Protein AF-A0A4R4N2Y5-F1 (afdb_monomer_lite)

Sequence (197 aa):
MAPTSLNAYLRTPEEYDPMDRSAPVRLHVLDTARQIERALVDTADHIAAEIQIPARSHVPPAARRPGTWTADYRARLDRAADQDAAAPRRWRYTGQRTAPTAAAWLLDRLVSLPGGIFHPLTLGHRAAIEQVAQTAADHVEHALGLARRAVEIPGRPCACGGTLMLHGGRVVAHGRIPRMRARPAPFGPSGRRLPPP

pLDDT: mean 76.35, std 19.14, range [33.56, 98.12]

Foldseek 3Di:
DDPDDPVVPDDDPVPDDPPPPPDPDPVLLVVLQVVLLCLLLVLLVVQLVVWFADQQDQDDPVCVDPPNDDPVVNVVSNVSNVCSVPDPLHDDPDDDSTNVSSLVSLVCLVPPDDDDRTDHDDPVSVVSNVVSVVVSVVSNCVSVQQPWDWDFDPPDQDPQRFTWTFTTHDDDPDDDDTDIDGDDDDQDPVNDDDDDD

Radius of gyration: 28.79 Å; chains: 1; bounding box: 70×63×76 Å

Structure (mmCIF, N/CA/C/O backbone):
data_AF-A0A4R4N2Y5-F1
#
_entry.id   AF-A0A4R4N2Y5-F1
#
loop_
_atom_site.group_PDB
_atom_site.id
_atom_site.type_symbol
_atom_site.label_atom_id
_atom_site.label_alt_id
_atom_site.label_comp_id
_atom_site.label_asym_id
_atom_site.label_entity_id
_atom_site.label_seq_id
_atom_site.pdbx_PDB_ins_code
_atom_site.Cartn_x
_atom_site.Cartn_y
_atom_site.Cartn_z
_atom_site.occupancy
_atom_site.B_iso_or_equiv
_atom_site.auth_seq_id
_atom_site.auth_comp_id
_atom_site.auth_asym_id
_atom_site.auth_atom_id
_atom_site.pdbx_PDB_model_num
ATOM 1 N N . MET A 1 1 ? -30.566 -19.855 -2.822 1.00 39.72 1 MET A N 1
ATOM 2 C CA . MET A 1 1 ? -29.661 -20.313 -1.745 1.00 39.72 1 MET A CA 1
ATOM 3 C C . MET A 1 1 ? -29.693 -19.270 -0.644 1.00 39.72 1 MET A C 1
ATOM 5 O O . MET A 1 1 ? -29.209 -18.170 -0.866 1.00 39.72 1 MET A O 1
ATOM 9 N N . ALA A 1 2 ? -30.358 -19.561 0.475 1.00 33.56 2 ALA A N 1
ATOM 10 C CA . ALA A 1 2 ? -30.339 -18.684 1.645 1.00 33.56 2 ALA A CA 1
ATOM 11 C C . ALA A 1 2 ? -28.953 -18.758 2.317 1.00 33.56 2 ALA A C 1
ATOM 13 O O . ALA A 1 2 ? -28.345 -19.831 2.281 1.00 33.56 2 ALA A O 1
ATOM 14 N N . PRO A 1 3 ? -28.436 -17.668 2.908 1.00 40.28 3 PRO A N 1
ATOM 15 C CA . PRO A 1 3 ? -27.200 -17.733 3.674 1.00 40.28 3 PRO A CA 1
ATOM 16 C C . PRO A 1 3 ? -27.420 -18.633 4.894 1.00 40.28 3 PRO A C 1
ATOM 18 O O . PRO A 1 3 ? -28.308 -18.379 5.709 1.00 40.28 3 PRO A O 1
ATOM 21 N N . THR A 1 4 ? -26.624 -19.698 5.001 1.00 45.38 4 THR A N 1
ATOM 22 C CA . THR A 1 4 ? -26.507 -20.514 6.213 1.00 45.38 4 THR A CA 1
ATOM 23 C C . THR A 1 4 ? -26.278 -19.571 7.390 1.00 45.38 4 THR A C 1
ATOM 25 O O . THR A 1 4 ? -25.350 -18.762 7.366 1.00 45.38 4 THR A O 1
ATOM 28 N N . SER A 1 5 ? -27.177 -19.596 8.374 1.00 47.53 5 SER A N 1
ATOM 29 C CA . SER A 1 5 ? -27.145 -18.655 9.491 1.00 47.53 5 SER A CA 1
ATOM 30 C C . SER A 1 5 ? -25.816 -18.759 10.247 1.00 47.53 5 SER A C 1
ATOM 32 O O . SER A 1 5 ? -25.266 -19.846 10.415 1.00 47.53 5 SER A O 1
ATOM 34 N N . LEU A 1 6 ? -25.311 -17.624 10.744 1.00 51.59 6 LEU A N 1
ATOM 35 C CA . LEU A 1 6 ? -24.106 -17.531 11.590 1.00 51.59 6 LEU A CA 1
ATOM 36 C C . LEU A 1 6 ? -24.147 -18.469 12.815 1.00 51.59 6 LEU A C 1
ATOM 38 O O . LEU A 1 6 ? -23.101 -18.829 13.347 1.00 51.59 6 LEU A O 1
ATOM 42 N N . ASN A 1 7 ? -25.341 -18.918 13.213 1.00 54.75 7 ASN A N 1
ATOM 43 C CA . ASN A 1 7 ? -25.540 -19.909 14.268 1.00 54.75 7 ASN A CA 1
ATOM 44 C C . ASN A 1 7 ? -24.951 -21.285 13.935 1.00 54.75 7 ASN A C 1
ATOM 46 O O . ASN A 1 7 ? -24.625 -22.020 14.856 1.00 54.75 7 ASN A O 1
ATOM 50 N N . ALA A 1 8 ? -24.758 -21.627 12.656 1.00 52.94 8 ALA A N 1
ATOM 51 C CA . ALA A 1 8 ? -24.140 -22.893 12.255 1.00 52.94 8 ALA A CA 1
ATOM 52 C C . ALA A 1 8 ? -22.655 -23.007 12.658 1.00 52.94 8 ALA A C 1
ATOM 54 O O . ALA A 1 8 ? -22.100 -24.099 12.632 1.00 52.94 8 ALA A O 1
ATOM 55 N N . TYR A 1 9 ? -22.014 -21.892 13.030 1.00 55.03 9 TYR A N 1
ATOM 56 C CA . TYR A 1 9 ? -20.625 -21.855 13.499 1.00 55.03 9 TYR A CA 1
ATOM 57 C C . TYR A 1 9 ? -20.498 -21.712 15.022 1.00 55.03 9 TYR A C 1
ATOM 59 O O . TYR A 1 9 ? -19.383 -21.718 15.547 1.00 55.03 9 TYR A O 1
ATOM 67 N N . LEU A 1 10 ? -21.615 -21.571 15.742 1.00 52.31 10 LEU A N 1
ATOM 68 C CA . LEU A 1 10 ? -21.612 -21.546 17.199 1.00 52.31 10 LEU A CA 1
ATOM 69 C C . LEU A 1 10 ? -21.643 -22.991 17.702 1.00 52.31 10 LEU A C 1
ATOM 71 O O . LEU A 1 10 ? -22.692 -23.629 17.680 1.00 52.31 10 LEU A O 1
ATOM 75 N N . ARG A 1 11 ? -20.489 -23.504 18.143 1.00 58.56 11 ARG A N 1
ATOM 76 C CA . ARG A 1 11 ? -20.416 -24.818 18.793 1.00 58.56 11 ARG A CA 1
ATOM 77 C C . ARG A 1 11 ? -21.239 -24.822 20.075 1.00 58.56 11 ARG A C 1
ATOM 79 O O . ARG A 1 11 ? -21.173 -23.876 20.866 1.00 58.56 11 ARG A O 1
ATOM 86 N N . THR A 1 12 ? -22.000 -25.887 20.289 1.00 56.19 12 THR A N 1
ATOM 87 C CA . THR A 1 12 ? -22.729 -26.100 21.542 1.00 56.19 12 THR A CA 1
ATOM 88 C C . THR A 1 12 ? -21.741 -26.426 22.670 1.00 56.19 12 THR A C 1
ATOM 90 O O . THR A 1 12 ? -20.680 -26.988 22.402 1.00 56.19 12 THR A O 1
ATOM 93 N N . PRO A 1 13 ? -22.051 -26.114 23.944 1.00 57.22 13 PRO A N 1
ATOM 94 C CA . PRO A 1 13 ? -21.160 -26.398 25.079 1.00 57.22 13 PRO A CA 1
ATOM 95 C C . PRO A 1 13 ? -20.705 -27.866 25.180 1.00 57.22 13 PRO A C 1
ATOM 97 O O . PRO A 1 13 ? -19.652 -28.148 25.739 1.00 57.22 13 PRO A O 1
ATOM 100 N N . GLU A 1 14 ? -21.488 -28.785 24.615 1.00 59.19 14 GLU A N 1
ATOM 101 C CA . GLU A 1 14 ? -21.238 -30.231 24.555 1.00 59.19 14 GLU A CA 1
ATOM 102 C C . GLU A 1 14 ? -20.176 -30.636 23.511 1.00 59.19 14 GLU A C 1
ATOM 104 O O . GLU A 1 14 ? -19.594 -31.709 23.620 1.00 59.19 14 GLU A O 1
ATOM 109 N N . GLU A 1 15 ? -19.879 -29.780 22.525 1.00 62.59 15 GLU A N 1
ATOM 110 C CA . GLU A 1 15 ? -18.816 -29.989 21.521 1.00 62.59 15 GLU A CA 1
ATOM 111 C C . GLU A 1 15 ? -17.441 -29.477 21.989 1.00 62.59 15 GLU A C 1
ATOM 113 O O . GLU A 1 15 ? -16.465 -29.500 21.230 1.00 62.59 15 GLU A O 1
ATOM 118 N N . TYR A 1 16 ? -17.359 -28.961 23.218 1.00 60.66 16 TYR A N 1
ATOM 119 C CA . TYR A 1 16 ? -16.115 -28.493 23.810 1.00 60.66 16 TYR A CA 1
ATOM 120 C C . TYR A 1 16 ? -15.348 -29.696 24.367 1.00 60.66 16 TYR A C 1
ATOM 122 O O . TYR A 1 16 ? -15.741 -30.268 25.382 1.00 60.66 16 TYR A O 1
ATOM 130 N N . ASP A 1 17 ? -14.250 -30.089 23.717 1.00 63.72 17 ASP A N 1
ATOM 131 C CA . ASP A 1 17 ? -13.302 -31.013 24.339 1.00 63.72 17 ASP A CA 1
ATOM 132 C C . ASP A 1 17 ? -12.669 -30.284 25.541 1.00 63.72 17 ASP A C 1
ATOM 134 O O . ASP A 1 17 ? -12.031 -29.247 25.358 1.00 63.72 17 ASP A O 1
ATOM 138 N N . PRO A 1 18 ? -12.829 -30.770 26.784 1.00 60.41 18 PRO A N 1
ATOM 139 C CA . PRO A 1 18 ? -12.228 -30.142 27.960 1.00 60.41 18 PRO A CA 1
ATOM 140 C C . PRO A 1 18 ? -10.687 -30.123 27.925 1.00 60.41 18 PRO A C 1
ATOM 142 O O . PRO A 1 18 ? -10.069 -29.428 28.735 1.00 60.41 18 PRO A O 1
ATOM 145 N N . MET A 1 19 ? -10.057 -30.870 27.010 1.00 58.16 19 MET A N 1
ATOM 146 C CA . MET A 1 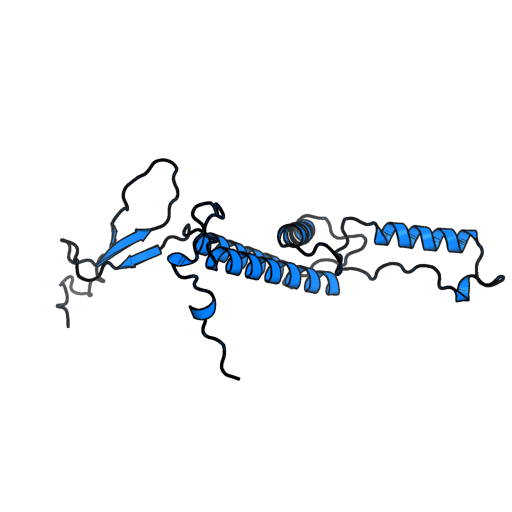19 ? -8.620 -30.824 26.724 1.00 58.16 19 MET A CA 1
ATOM 147 C C . MET A 1 19 ? -8.252 -29.867 25.578 1.00 58.16 19 MET A C 1
ATOM 149 O O . MET A 1 19 ? -7.061 -29.603 25.382 1.00 58.16 19 MET A O 1
ATOM 153 N N . ASP A 1 20 ? -9.229 -29.301 24.861 1.00 62.12 20 ASP A N 1
ATOM 154 C CA . ASP A 1 20 ? -9.009 -28.255 23.862 1.00 62.12 20 ASP A CA 1
ATOM 155 C C . ASP A 1 20 ? -8.676 -26.933 24.565 1.00 62.12 20 ASP A C 1
ATOM 157 O O . ASP A 1 20 ? -9.525 -26.204 25.078 1.00 62.12 20 ASP A O 1
ATOM 161 N N . ARG A 1 21 ? -7.375 -26.637 24.625 1.00 54.34 21 ARG A N 1
ATOM 162 C CA . ARG A 1 21 ? -6.823 -25.414 25.227 1.00 54.34 21 ARG A CA 1
ATOM 163 C C . ARG A 1 21 ? -6.751 -24.251 24.240 1.00 54.34 21 ARG A C 1
ATOM 165 O O . ARG A 1 21 ? -6.057 -23.270 24.520 1.00 54.34 21 ARG A O 1
ATOM 172 N N . SER A 1 22 ? -7.411 -24.346 23.086 1.00 61.53 22 SER A N 1
ATOM 173 C CA . SER A 1 22 ? -7.507 -23.228 22.153 1.00 61.53 22 SER A CA 1
ATOM 174 C C . SER A 1 22 ? -8.252 -22.090 22.846 1.00 61.53 22 SER A C 1
ATOM 176 O O . SER A 1 22 ? -9.466 -22.141 23.044 1.00 61.53 22 SER A O 1
ATOM 178 N N . ALA A 1 23 ? -7.510 -21.060 23.265 1.00 57.72 23 ALA A N 1
ATOM 179 C CA . ALA A 1 23 ? -8.106 -19.874 23.858 1.00 57.72 23 ALA A CA 1
ATOM 180 C C . ALA A 1 23 ? -9.169 -19.333 22.886 1.00 57.72 23 ALA A C 1
ATOM 182 O O . ALA A 1 23 ? -8.871 -19.194 21.694 1.00 57.72 23 ALA A O 1
ATOM 183 N N . PRO A 1 24 ? -10.395 -19.044 23.354 1.00 64.12 24 PRO A N 1
ATOM 184 C CA . PRO A 1 24 ? -11.471 -18.610 22.479 1.00 64.12 24 PRO A CA 1
ATOM 185 C C . PRO A 1 24 ? -11.029 -17.377 21.687 1.00 64.12 24 PRO A C 1
ATOM 187 O O . PRO A 1 24 ? -10.723 -16.320 22.249 1.00 64.12 24 PRO A O 1
ATOM 190 N N . VAL A 1 25 ? -10.959 -17.527 20.363 1.00 70.12 25 VAL A N 1
ATOM 191 C CA . VAL A 1 25 ? -10.565 -16.447 19.461 1.00 70.12 25 VAL A CA 1
ATOM 192 C C . VAL A 1 25 ? -11.645 -15.375 19.511 1.00 70.12 25 VAL A C 1
ATOM 194 O O . VAL A 1 25 ? -12.817 -15.623 19.228 1.00 70.12 25 VAL A O 1
ATOM 197 N N . ARG A 1 26 ? -11.252 -14.145 19.849 1.00 79.62 26 ARG A N 1
ATOM 198 C CA . ARG A 1 26 ? -12.141 -12.984 19.762 1.00 79.62 26 ARG A CA 1
ATOM 199 C C . ARG A 1 26 ? -12.351 -12.652 18.283 1.00 79.62 26 ARG A C 1
ATOM 201 O O . ARG A 1 26 ? -11.573 -11.888 17.722 1.00 79.62 26 ARG A O 1
ATOM 208 N N . LEU A 1 27 ? -13.390 -13.223 17.668 1.00 84.12 27 LEU A N 1
ATOM 209 C CA . LEU A 1 27 ? -13.661 -13.115 16.223 1.00 84.12 27 LEU A CA 1
ATOM 210 C C . LEU A 1 27 ? -13.602 -11.670 15.705 1.00 84.12 27 LEU A C 1
ATOM 212 O O . LEU A 1 27 ? -12.878 -11.401 14.759 1.00 84.12 27 LEU A O 1
ATOM 216 N N . HIS A 1 28 ? -14.213 -10.713 16.409 1.00 82.69 28 HIS A N 1
ATOM 217 C CA . HIS A 1 28 ? -14.143 -9.295 16.026 1.00 82.69 28 HIS A CA 1
ATOM 218 C C . HIS A 1 28 ? -12.712 -8.730 15.947 1.00 82.69 28 HIS A C 1
ATOM 220 O O . HIS A 1 28 ? -12.444 -7.861 15.122 1.00 82.69 28 HIS A O 1
ATOM 226 N N . VAL A 1 29 ? -11.784 -9.192 16.797 1.00 87.44 29 VAL A N 1
ATOM 227 C CA . VAL A 1 29 ? -10.374 -8.763 16.754 1.00 87.44 29 VAL A CA 1
ATOM 228 C C . VAL A 1 29 ? -9.696 -9.346 15.518 1.00 87.44 29 VAL A C 1
ATOM 230 O O . VAL A 1 29 ? -8.944 -8.643 14.849 1.00 87.44 29 VAL A O 1
ATOM 233 N N . LEU A 1 30 ? -9.987 -10.609 15.195 1.00 90.75 30 LEU A N 1
ATOM 234 C CA . LEU A 1 30 ? -9.475 -11.258 13.992 1.00 90.75 30 LEU A CA 1
ATOM 235 C C . LEU A 1 30 ? -10.002 -10.575 12.722 1.00 90.75 30 LEU A C 1
ATOM 237 O O . LEU A 1 30 ? -9.211 -10.265 11.834 1.00 90.75 30 LEU A O 1
ATOM 241 N N . ASP A 1 31 ? -11.301 -10.284 12.663 1.00 92.06 31 ASP A N 1
ATOM 242 C CA . ASP A 1 31 ? -11.925 -9.578 11.540 1.00 92.06 31 ASP A CA 1
ATOM 243 C C . ASP A 1 31 ? -11.316 -8.186 11.362 1.00 92.06 31 ASP A C 1
ATOM 245 O O . ASP A 1 31 ? -10.937 -7.803 10.255 1.00 92.06 31 ASP A O 1
ATOM 249 N N . THR A 1 32 ? -11.123 -7.465 12.471 1.00 92.69 32 THR A N 1
ATOM 250 C CA . THR A 1 32 ? -10.451 -6.161 12.465 1.00 92.69 32 THR A CA 1
ATOM 251 C C . THR A 1 32 ? -9.022 -6.276 11.931 1.00 92.69 32 THR A C 1
ATOM 253 O O . THR A 1 32 ? -8.617 -5.493 11.072 1.00 92.69 32 THR A O 1
ATOM 256 N N . ALA A 1 33 ? -8.255 -7.273 12.383 1.00 93.81 33 ALA A N 1
ATOM 257 C CA . ALA A 1 33 ? -6.891 -7.496 11.910 1.00 93.81 33 ALA A CA 1
ATOM 258 C C . ALA A 1 33 ? -6.846 -7.794 10.402 1.00 93.81 33 ALA A C 1
ATOM 260 O O . ALA A 1 33 ? -5.994 -7.256 9.696 1.00 93.81 33 ALA A O 1
ATOM 261 N N . ARG A 1 34 ? -7.787 -8.596 9.885 1.00 95.44 34 ARG A N 1
ATOM 262 C CA . ARG A 1 34 ? -7.896 -8.894 8.447 1.00 95.44 34 ARG A CA 1
ATOM 263 C C . ARG A 1 34 ? -8.320 -7.684 7.624 1.00 95.44 34 ARG A C 1
ATOM 265 O O . ARG A 1 34 ? -7.792 -7.483 6.532 1.00 95.44 34 ARG A O 1
ATOM 272 N N . GLN A 1 35 ? -9.224 -6.860 8.147 1.00 96.56 35 GLN A N 1
ATOM 273 C CA . GLN A 1 35 ? -9.617 -5.610 7.504 1.00 96.56 35 GLN A CA 1
ATOM 274 C C . GLN A 1 35 ? -8.432 -4.640 7.401 1.00 96.56 35 GLN A C 1
ATOM 276 O O . GLN A 1 35 ? -8.202 -4.071 6.335 1.00 96.56 35 GLN A O 1
ATOM 281 N N . ILE A 1 36 ? -7.660 -4.484 8.481 1.00 97.50 36 ILE A N 1
ATOM 282 C CA . ILE A 1 36 ? -6.454 -3.646 8.505 1.00 97.50 36 ILE A CA 1
ATOM 283 C C . ILE A 1 36 ? -5.404 -4.177 7.527 1.00 97.50 36 ILE A C 1
ATOM 285 O O . ILE A 1 36 ? -4.844 -3.403 6.753 1.00 97.50 36 ILE A O 1
ATOM 289 N N . GLU A 1 37 ? -5.151 -5.488 7.535 1.00 97.38 37 GLU A N 1
ATOM 290 C CA . GLU A 1 37 ? -4.209 -6.124 6.612 1.00 97.38 37 GLU A CA 1
ATOM 291 C C . GLU A 1 37 ? -4.562 -5.823 5.162 1.00 97.38 37 GLU A C 1
ATOM 293 O O . GLU A 1 37 ? -3.712 -5.349 4.410 1.00 97.38 37 GLU A O 1
ATOM 298 N N . ARG A 1 38 ? -5.828 -6.029 4.795 1.00 97.12 38 ARG A N 1
ATOM 299 C CA . ARG A 1 38 ? -6.305 -5.745 3.448 1.00 97.12 38 ARG A CA 1
ATOM 300 C C . ARG A 1 38 ? -6.128 -4.274 3.083 1.00 97.12 38 ARG A C 1
ATOM 302 O O . ARG A 1 38 ? -5.571 -3.988 2.034 1.00 97.12 38 ARG A O 1
ATOM 309 N N . ALA A 1 39 ? -6.526 -3.350 3.955 1.00 97.81 39 ALA A N 1
ATOM 310 C CA . ALA A 1 39 ? -6.412 -1.918 3.685 1.00 97.81 39 ALA A CA 1
ATOM 311 C C . ALA A 1 39 ? -4.954 -1.466 3.475 1.00 97.81 39 ALA A C 1
ATOM 313 O O . ALA A 1 39 ? -4.669 -0.696 2.556 1.00 97.81 39 ALA A O 1
ATOM 314 N N . LEU A 1 40 ? -4.020 -1.970 4.289 1.00 97.75 40 LEU A N 1
ATOM 315 C CA . LEU A 1 40 ? -2.593 -1.663 4.159 1.00 97.75 40 LEU A CA 1
ATOM 316 C C . LEU A 1 40 ? -2.003 -2.251 2.877 1.00 97.75 40 LEU A C 1
ATOM 318 O O . LEU A 1 40 ? -1.273 -1.567 2.163 1.00 97.75 40 LEU A O 1
ATOM 322 N N . VAL A 1 41 ? -2.325 -3.509 2.581 1.00 97.31 41 VAL A N 1
ATOM 323 C CA . VAL A 1 41 ? -1.844 -4.206 1.387 1.00 97.31 41 VAL A CA 1
ATOM 324 C C . VAL A 1 41 ? -2.400 -3.570 0.112 1.00 97.31 41 VAL A C 1
ATOM 326 O O . VAL A 1 41 ? -1.636 -3.354 -0.823 1.00 97.31 41 VAL A O 1
ATOM 329 N N . ASP A 1 42 ? -3.688 -3.229 0.078 1.00 97.19 42 ASP A N 1
ATOM 330 C CA . ASP A 1 42 ? -4.327 -2.591 -1.077 1.00 97.19 42 ASP A CA 1
ATOM 331 C C . ASP A 1 42 ? -3.737 -1.190 -1.317 1.00 97.19 42 ASP A C 1
ATOM 333 O O . ASP A 1 42 ? -3.431 -0.823 -2.452 1.00 97.19 42 ASP A O 1
ATOM 337 N N . THR A 1 43 ? -3.478 -0.430 -0.246 1.00 98.00 43 THR A N 1
ATOM 338 C CA . THR A 1 43 ? -2.780 0.865 -0.342 1.00 98.00 43 THR A CA 1
ATOM 339 C C . THR A 1 43 ? -1.352 0.702 -0.872 1.00 98.00 43 THR A C 1
ATOM 341 O O . THR A 1 43 ? -0.921 1.475 -1.729 1.00 98.00 43 THR A O 1
ATOM 344 N N . ALA A 1 44 ? -0.613 -0.304 -0.392 1.00 96.94 44 ALA A N 1
ATOM 345 C CA . ALA A 1 44 ? 0.741 -0.590 -0.863 1.00 96.94 44 ALA A CA 1
ATOM 346 C C . ALA A 1 44 ? 0.764 -0.985 -2.343 1.00 96.94 44 ALA A C 1
ATOM 348 O O . ALA A 1 44 ? 1.584 -0.456 -3.089 1.00 96.94 44 ALA A O 1
ATOM 349 N N . ASP A 1 45 ? -0.160 -1.841 -2.779 1.00 96.12 45 ASP A N 1
ATOM 350 C CA . ASP A 1 45 ? -0.319 -2.230 -4.181 1.00 96.12 45 ASP A CA 1
ATOM 351 C C . ASP A 1 45 ? -0.596 -1.024 -5.075 1.00 96.12 45 ASP A C 1
ATOM 353 O O . ASP A 1 45 ? 0.071 -0.849 -6.093 1.00 96.12 45 ASP A O 1
ATOM 357 N N . HIS A 1 46 ? -1.565 -0.193 -4.689 1.00 96.44 46 HIS A N 1
ATOM 358 C CA . HIS A 1 46 ? -1.962 0.970 -5.470 1.00 96.44 46 HIS A CA 1
ATOM 359 C C . HIS A 1 46 ? -0.804 1.960 -5.626 1.00 96.44 46 HIS A C 1
ATOM 361 O O . HIS A 1 46 ? -0.435 2.311 -6.744 1.00 96.44 46 HIS A O 1
ATOM 367 N N . ILE A 1 47 ? -0.159 2.337 -4.519 1.00 96.06 47 ILE A N 1
ATOM 368 C CA . ILE A 1 47 ? 0.969 3.271 -4.559 1.00 96.06 47 ILE A CA 1
ATOM 369 C C . ILE A 1 47 ? 2.146 2.659 -5.320 1.00 96.06 47 ILE A C 1
ATOM 371 O O . ILE A 1 47 ? 2.763 3.342 -6.135 1.00 96.06 47 ILE A O 1
ATOM 375 N N . ALA A 1 48 ? 2.464 1.379 -5.098 1.00 94.75 48 ALA A N 1
ATOM 376 C CA . ALA A 1 48 ? 3.526 0.702 -5.832 1.00 94.75 48 ALA A CA 1
ATOM 377 C C . ALA A 1 48 ? 3.249 0.669 -7.339 1.00 94.75 48 ALA A C 1
ATOM 379 O O . ALA A 1 48 ? 4.186 0.847 -8.113 1.00 94.75 48 ALA A O 1
ATOM 380 N N . ALA A 1 49 ? 2.000 0.484 -7.765 1.00 94.56 49 ALA A N 1
ATOM 381 C CA . ALA A 1 49 ? 1.643 0.471 -9.180 1.00 94.56 49 ALA A CA 1
ATOM 382 C C . ALA A 1 49 ? 1.907 1.825 -9.851 1.00 94.56 49 ALA A C 1
ATOM 384 O O . ALA A 1 49 ? 2.288 1.860 -11.019 1.00 94.56 49 ALA A O 1
ATOM 385 N N . GLU A 1 50 ? 1.757 2.923 -9.109 1.00 94.81 50 GLU A N 1
ATOM 386 C CA . 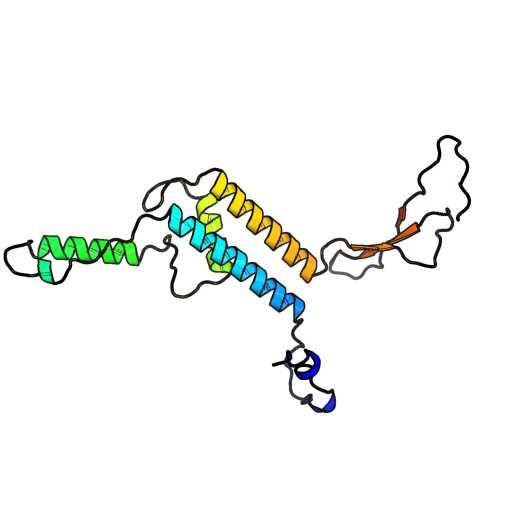GLU A 1 50 ? 1.948 4.274 -9.635 1.00 94.81 50 GLU A CA 1
ATOM 387 C C . GLU A 1 50 ? 3.399 4.757 -9.560 1.00 94.81 50 GLU A C 1
ATOM 389 O O . GLU A 1 50 ? 3.892 5.388 -10.495 1.00 94.81 50 GLU A O 1
ATOM 394 N N . ILE A 1 51 ? 4.109 4.478 -8.460 1.00 93.81 51 ILE A N 1
ATOM 395 C CA . ILE A 1 51 ? 5.442 5.059 -8.237 1.00 93.81 51 ILE A CA 1
ATOM 396 C C . ILE A 1 51 ? 6.592 4.118 -8.582 1.00 93.81 51 ILE A C 1
ATOM 398 O O . ILE A 1 51 ? 7.714 4.584 -8.772 1.00 93.81 51 ILE A O 1
ATOM 402 N N . GLN A 1 52 ? 6.382 2.801 -8.583 1.00 92.50 52 GLN A N 1
ATOM 403 C CA . GLN A 1 52 ? 7.475 1.852 -8.763 1.00 92.50 52 GLN A CA 1
ATOM 404 C C . GLN A 1 52 ? 7.787 1.675 -10.247 1.00 92.50 52 GLN A C 1
ATOM 406 O O . GLN A 1 52 ? 6.946 1.235 -11.025 1.00 92.50 52 GLN A O 1
ATOM 411 N N . ILE A 1 53 ? 9.037 1.941 -10.628 1.00 90.75 53 ILE A N 1
ATOM 412 C CA . ILE A 1 53 ? 9.494 1.755 -12.007 1.00 90.75 53 ILE A CA 1
ATOM 413 C C . ILE A 1 53 ? 9.379 0.260 -12.380 1.00 90.75 53 ILE A C 1
ATOM 415 O O . ILE A 1 53 ? 9.667 -0.607 -11.535 1.00 90.75 53 ILE A O 1
ATOM 419 N N . PRO A 1 54 ? 8.976 -0.083 -13.623 1.00 88.06 54 PRO A N 1
ATOM 420 C CA . PRO A 1 54 ? 8.892 -1.468 -14.076 1.00 88.06 54 PRO A CA 1
ATOM 421 C C . PRO A 1 54 ? 10.174 -2.256 -13.809 1.00 88.06 54 PRO A C 1
ATOM 423 O O . PRO A 1 54 ? 11.282 -1.724 -13.914 1.00 88.06 54 PRO A O 1
ATOM 426 N N . ALA A 1 55 ? 10.014 -3.525 -13.434 1.00 86.94 55 ALA A N 1
ATOM 427 C CA . ALA A 1 55 ? 11.154 -4.389 -13.170 1.00 86.94 55 ALA A CA 1
ATOM 428 C C . ALA A 1 55 ? 11.973 -4.620 -14.442 1.00 86.94 55 ALA A C 1
ATOM 430 O O . ALA A 1 55 ? 11.427 -4.773 -15.541 1.00 86.94 55 ALA A O 1
ATOM 431 N N . ARG A 1 56 ? 13.296 -4.665 -14.293 1.00 89.75 56 ARG A N 1
ATOM 432 C CA . ARG A 1 56 ? 14.187 -5.025 -15.396 1.00 89.75 56 ARG A CA 1
ATOM 433 C C . ARG A 1 56 ? 13.930 -6.474 -15.791 1.00 89.75 56 ARG A C 1
ATOM 435 O O . ARG A 1 56 ? 13.896 -7.363 -14.949 1.00 89.75 56 ARG A O 1
ATOM 442 N N . SER A 1 57 ? 13.755 -6.699 -17.088 1.00 89.12 57 SER A N 1
ATOM 443 C CA . SER A 1 57 ? 13.539 -8.035 -17.643 1.00 89.12 57 SER A CA 1
ATOM 444 C C . SER A 1 57 ? 14.854 -8.657 -18.096 1.00 89.12 57 SER A C 1
ATOM 446 O O . SER A 1 57 ? 15.740 -7.960 -18.596 1.00 89.12 57 SER A O 1
ATOM 448 N N . HIS A 1 58 ? 14.953 -9.978 -17.963 1.00 92.31 58 HIS A N 1
ATOM 449 C CA . HIS A 1 58 ? 16.036 -10.748 -18.565 1.00 92.31 58 HIS A CA 1
ATOM 450 C C . HIS A 1 58 ? 16.052 -10.617 -20.084 1.00 92.31 58 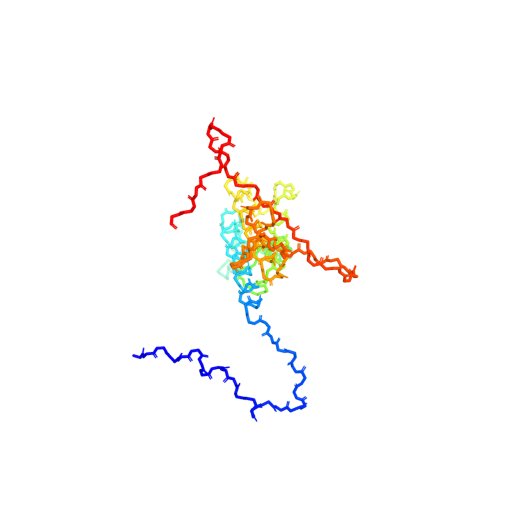HIS A C 1
ATOM 452 O O . HIS A 1 58 ? 15.041 -10.318 -20.727 1.00 92.31 58 HIS A O 1
ATOM 458 N N . VAL A 1 59 ? 17.213 -10.907 -20.668 1.00 90.19 59 VAL A N 1
ATOM 459 C CA . VAL A 1 59 ? 17.371 -10.935 -22.119 1.00 90.19 59 VAL A CA 1
ATOM 460 C C . VAL A 1 59 ? 16.420 -11.978 -22.718 1.00 90.19 59 VAL A C 1
ATOM 462 O O . VAL A 1 59 ? 16.482 -13.153 -22.318 1.00 90.19 59 VAL A O 1
ATOM 465 N N . PRO A 1 60 ? 15.582 -11.598 -23.704 1.00 88.69 60 PRO A N 1
ATOM 466 C CA . PRO A 1 60 ? 14.631 -12.517 -24.308 1.00 88.69 60 PRO A CA 1
ATOM 467 C C . PRO A 1 60 ? 15.361 -13.645 -25.054 1.00 88.69 60 PRO A C 1
ATOM 469 O O . PRO A 1 60 ? 16.426 -13.408 -25.635 1.00 88.69 60 PRO A O 1
ATOM 472 N N . PRO A 1 61 ? 14.793 -14.865 -25.119 1.00 85.19 61 PRO A N 1
ATOM 473 C CA . PRO A 1 61 ? 15.435 -16.004 -25.781 1.00 85.19 61 PRO A CA 1
ATOM 474 C C . PRO A 1 61 ? 15.854 -15.722 -27.230 1.00 85.19 61 PRO A C 1
ATOM 476 O O . PRO A 1 61 ? 16.927 -16.144 -27.657 1.00 85.19 61 PRO A O 1
ATOM 479 N N . ALA A 1 62 ? 15.059 -14.944 -27.971 1.00 84.12 62 ALA A N 1
ATOM 480 C CA . ALA A 1 62 ? 15.355 -14.566 -29.353 1.00 84.12 62 ALA A CA 1
ATOM 481 C C . ALA A 1 62 ? 16.676 -13.785 -29.501 1.00 84.12 62 ALA A C 1
ATOM 483 O O . ALA A 1 62 ? 17.413 -14.016 -30.456 1.00 84.12 62 ALA A O 1
ATOM 484 N N . ALA A 1 63 ? 17.020 -12.934 -28.529 1.00 80.62 63 ALA A N 1
ATOM 485 C CA . ALA A 1 63 ? 18.251 -12.141 -28.531 1.00 80.62 63 ALA A CA 1
ATOM 486 C C . ALA A 1 63 ? 19.492 -12.944 -28.097 1.00 80.62 63 ALA A C 1
ATOM 488 O O . ALA A 1 63 ? 20.613 -12.437 -28.148 1.00 80.62 63 ALA A O 1
ATOM 489 N N . ARG A 1 64 ? 19.322 -14.209 -27.681 1.00 81.00 64 ARG A N 1
ATOM 490 C CA . ARG A 1 64 ? 20.434 -15.119 -27.358 1.00 81.00 64 ARG A CA 1
ATOM 491 C C . ARG A 1 64 ? 21.030 -15.790 -28.598 1.00 81.00 64 ARG A C 1
ATOM 493 O O . ARG A 1 64 ? 22.061 -16.451 -28.471 1.00 81.00 64 ARG A O 1
ATOM 500 N N . ARG A 1 65 ? 20.410 -15.609 -29.773 1.00 81.56 65 ARG A N 1
ATOM 501 C CA . ARG A 1 65 ? 20.946 -16.083 -31.053 1.00 81.56 65 ARG A CA 1
ATOM 502 C C . ARG A 1 65 ? 22.291 -15.399 -31.362 1.00 81.56 65 ARG A C 1
ATOM 504 O O . ARG A 1 65 ? 22.455 -14.213 -31.047 1.00 81.56 65 ARG A O 1
ATOM 511 N N . PRO A 1 66 ? 23.258 -16.120 -31.958 1.00 74.88 66 PRO A N 1
ATOM 512 C CA . PRO A 1 66 ? 24.523 -15.528 -32.387 1.00 74.88 66 PRO A CA 1
ATOM 513 C C . PRO A 1 66 ? 24.287 -14.355 -33.350 1.00 74.88 66 PRO A C 1
ATOM 515 O O . PRO A 1 66 ? 23.426 -14.441 -34.220 1.00 74.88 66 PRO A O 1
ATOM 518 N N . GLY A 1 67 ? 25.039 -13.262 -33.189 1.00 76.19 67 GLY A N 1
ATOM 519 C CA . GLY A 1 67 ? 24.987 -12.094 -34.082 1.00 76.19 67 GLY A CA 1
ATOM 520 C C . GLY A 1 67 ? 24.080 -10.942 -33.632 1.00 76.19 67 GLY A C 1
ATOM 521 O O . GLY A 1 67 ? 24.237 -9.840 -34.143 1.00 76.19 67 GLY A O 1
ATOM 522 N N . THR A 1 68 ? 23.192 -11.145 -32.650 1.00 79.56 68 THR A N 1
ATOM 523 C CA . THR A 1 68 ? 22.376 -10.049 -32.089 1.00 79.56 68 THR A CA 1
ATOM 524 C C . THR A 1 68 ? 23.163 -9.221 -31.075 1.00 79.56 68 THR A C 1
ATOM 526 O O . THR A 1 68 ? 23.459 -8.061 -31.332 1.00 79.56 68 THR A O 1
ATOM 529 N N . TRP A 1 69 ? 23.545 -9.822 -29.940 1.00 84.69 69 TRP A N 1
ATOM 530 C CA . TRP A 1 69 ? 24.297 -9.177 -28.855 1.00 84.69 69 TRP A CA 1
ATOM 531 C C . TRP A 1 69 ? 25.446 -10.068 -28.381 1.00 84.69 69 TRP A C 1
ATOM 533 O O . TRP A 1 69 ? 25.335 -11.301 -28.369 1.00 84.69 69 TRP A O 1
ATOM 543 N N . THR A 1 70 ? 26.535 -9.451 -27.917 1.00 89.06 70 THR A N 1
ATOM 544 C CA . THR A 1 70 ? 27.658 -10.194 -27.331 1.00 89.06 70 THR A CA 1
ATOM 545 C C . THR A 1 70 ? 27.215 -10.956 -26.077 1.00 89.06 70 THR A C 1
ATOM 547 O O . THR A 1 70 ? 26.258 -10.573 -25.396 1.00 89.06 70 THR A O 1
ATOM 550 N N . ALA A 1 71 ? 27.883 -12.074 -25.779 1.00 88.56 71 ALA A N 1
ATOM 551 C CA . ALA A 1 71 ? 27.578 -12.876 -24.592 1.00 88.56 71 ALA A CA 1
ATOM 552 C C . ALA A 1 71 ? 27.728 -12.053 -23.299 1.00 88.56 71 ALA A C 1
ATOM 554 O O . ALA A 1 71 ? 26.836 -12.081 -22.452 1.00 88.56 71 ALA A O 1
ATOM 555 N N . ASP A 1 72 ? 28.780 -11.238 -23.207 1.00 91.12 72 ASP A N 1
ATOM 556 C CA . ASP A 1 72 ? 29.052 -10.389 -22.042 1.00 91.12 72 ASP A CA 1
ATOM 557 C C . ASP A 1 72 ? 27.982 -9.318 -21.829 1.00 91.12 72 ASP A C 1
ATOM 559 O O . ASP A 1 72 ? 27.543 -9.076 -20.702 1.00 91.12 72 ASP A O 1
ATOM 563 N N . TYR A 1 73 ? 27.507 -8.696 -22.913 1.00 90.69 73 TYR A N 1
ATOM 564 C CA . TYR A 1 73 ? 26.427 -7.716 -22.833 1.00 90.69 73 TYR A CA 1
ATOM 565 C C . TYR A 1 73 ? 25.143 -8.352 -22.289 1.00 90.69 73 TYR A C 1
ATOM 567 O O . TYR A 1 73 ? 24.495 -7.782 -21.409 1.00 90.69 73 TYR A O 1
ATOM 575 N N . ARG A 1 74 ? 24.813 -9.563 -22.758 1.00 91.25 74 ARG A N 1
ATOM 576 C CA . ARG A 1 74 ? 23.653 -10.323 -22.275 1.00 91.25 74 ARG A CA 1
ATOM 577 C C . ARG A 1 74 ? 23.781 -10.682 -20.799 1.00 91.25 74 ARG A C 1
ATOM 579 O O . ARG A 1 74 ? 22.855 -10.425 -20.038 1.00 91.25 74 ARG A O 1
ATOM 586 N N . ALA A 1 75 ? 24.941 -11.192 -20.389 1.00 91.94 75 ALA A N 1
ATOM 587 C CA . ALA A 1 75 ? 25.212 -11.528 -18.995 1.00 91.94 75 ALA A CA 1
ATOM 588 C C . ALA A 1 75 ? 25.104 -10.302 -18.070 1.00 91.94 75 ALA A C 1
ATOM 590 O O . ALA A 1 75 ? 24.607 -10.411 -16.951 1.00 91.94 75 ALA A O 1
ATOM 591 N N . ARG A 1 76 ? 25.522 -9.116 -18.537 1.00 93.88 76 ARG A N 1
ATOM 592 C CA . ARG A 1 76 ? 25.379 -7.863 -17.782 1.00 93.88 76 ARG A CA 1
ATOM 593 C C . ARG A 1 76 ? 23.917 -7.452 -17.601 1.00 93.88 76 ARG A C 1
ATOM 595 O O . ARG A 1 76 ? 23.557 -7.014 -16.512 1.00 93.88 76 ARG A O 1
ATOM 602 N N . LEU A 1 77 ? 23.092 -7.579 -18.641 1.00 92.69 77 LEU A N 1
ATOM 603 C CA . LEU A 1 77 ? 21.657 -7.294 -18.548 1.00 92.69 77 LEU A CA 1
ATOM 604 C C . LEU A 1 77 ? 20.941 -8.290 -17.635 1.00 92.69 77 LEU A C 1
ATOM 606 O O . LEU A 1 77 ? 20.169 -7.865 -16.781 1.00 92.69 77 LEU A O 1
ATOM 610 N N . ASP A 1 78 ? 21.246 -9.583 -17.762 1.00 93.94 78 ASP A N 1
ATOM 611 C CA . ASP A 1 78 ? 20.667 -10.619 -16.904 1.00 93.94 78 ASP A CA 1
ATOM 612 C C . ASP A 1 78 ? 21.027 -10.367 -15.430 1.00 93.94 78 ASP A C 1
ATOM 614 O O . ASP A 1 78 ? 20.135 -10.302 -14.590 1.00 93.94 78 ASP A O 1
ATOM 618 N N . ARG A 1 79 ? 22.296 -10.056 -15.132 1.00 94.00 79 ARG A N 1
ATOM 619 C CA . ARG A 1 79 ? 22.729 -9.681 -13.775 1.00 94.00 79 ARG A CA 1
ATOM 620 C C . ARG A 1 79 ? 22.020 -8.428 -13.254 1.00 94.00 79 ARG A C 1
ATOM 622 O O . ARG A 1 79 ? 21.700 -8.346 -12.072 1.00 94.00 79 ARG A O 1
ATOM 629 N N . ALA A 1 80 ? 21.790 -7.436 -14.113 1.00 91.06 80 ALA A N 1
ATOM 630 C CA . ALA A 1 80 ? 21.077 -6.219 -13.736 1.00 91.06 80 ALA A CA 1
ATOM 631 C C . ALA A 1 80 ? 19.588 -6.478 -13.450 1.00 91.06 80 ALA A C 1
ATOM 633 O O . ALA A 1 80 ? 19.010 -5.784 -12.612 1.00 91.06 80 ALA A O 1
ATOM 634 N N . ALA A 1 81 ? 18.980 -7.452 -14.132 1.00 92.06 81 ALA A N 1
ATOM 635 C CA . ALA A 1 81 ? 17.630 -7.928 -13.849 1.00 92.06 81 ALA A CA 1
ATOM 636 C C . ALA A 1 81 ? 17.579 -8.721 -12.532 1.00 92.06 81 ALA A C 1
ATOM 638 O O . ALA A 1 81 ? 16.724 -8.428 -11.702 1.00 92.06 81 ALA A O 1
ATOM 639 N N . ASP A 1 82 ? 18.545 -9.612 -12.274 1.00 91.62 82 ASP A N 1
ATOM 640 C CA . ASP A 1 82 ? 18.653 -10.344 -11.000 1.00 91.62 82 ASP A CA 1
ATOM 641 C C . ASP A 1 82 ? 18.783 -9.391 -9.803 1.00 91.62 82 ASP A C 1
ATOM 643 O O . ASP A 1 82 ? 18.115 -9.552 -8.782 1.00 91.62 82 ASP A O 1
ATOM 647 N N . GLN A 1 83 ? 19.620 -8.356 -9.932 1.00 90.00 83 GLN A N 1
ATOM 648 C CA . GLN A 1 83 ? 19.815 -7.346 -8.890 1.00 90.00 83 GLN A CA 1
ATOM 649 C C . GLN A 1 83 ? 18.544 -6.532 -8.613 1.00 90.00 83 GLN A C 1
ATOM 651 O O . GLN A 1 83 ? 18.225 -6.277 -7.452 1.00 90.00 83 GLN A O 1
ATOM 656 N N . ASP A 1 84 ? 17.808 -6.136 -9.655 1.00 87.94 84 ASP A N 1
ATOM 657 C CA . ASP A 1 84 ? 16.532 -5.425 -9.499 1.00 87.94 84 ASP A CA 1
ATOM 658 C C . ASP A 1 84 ? 15.451 -6.336 -8.893 1.00 87.94 84 ASP A C 1
ATOM 660 O O . ASP A 1 84 ? 14.718 -5.921 -7.994 1.00 87.94 84 ASP A O 1
ATOM 664 N N . ALA A 1 85 ? 15.403 -7.607 -9.303 1.00 85.88 85 ALA A N 1
ATOM 665 C CA . ALA A 1 85 ? 14.499 -8.608 -8.746 1.00 85.88 85 ALA A CA 1
ATOM 666 C C . ALA A 1 85 ? 14.814 -8.938 -7.277 1.00 85.88 85 ALA A C 1
ATOM 668 O O . ALA A 1 85 ? 13.905 -9.268 -6.514 1.00 85.88 85 ALA A O 1
ATOM 669 N N . ALA A 1 86 ? 16.076 -8.841 -6.856 1.00 87.00 86 ALA A N 1
ATOM 670 C CA . ALA A 1 86 ? 16.510 -9.050 -5.476 1.00 87.00 86 ALA A CA 1
ATOM 671 C C . ALA A 1 86 ? 16.384 -7.796 -4.589 1.00 87.00 86 ALA A C 1
ATOM 673 O O . ALA A 1 86 ? 16.543 -7.905 -3.373 1.00 87.00 86 ALA A O 1
ATOM 674 N N . ALA A 1 87 ? 16.076 -6.621 -5.153 1.00 85.94 87 ALA A N 1
ATOM 675 C CA . ALA A 1 87 ? 16.060 -5.357 -4.421 1.00 85.94 87 ALA A CA 1
ATOM 676 C C . ALA A 1 87 ? 15.060 -5.382 -3.238 1.00 85.94 87 ALA A C 1
ATOM 678 O O . ALA A 1 87 ? 13.849 -5.453 -3.464 1.00 85.94 87 ALA A O 1
ATOM 679 N N . PRO A 1 88 ? 15.517 -5.251 -1.972 1.00 84.06 88 PRO A N 1
ATOM 680 C CA . PRO A 1 88 ? 14.638 -5.360 -0.798 1.00 84.06 88 PRO A CA 1
ATOM 681 C C . PRO A 1 88 ? 13.577 -4.260 -0.706 1.00 84.06 88 PRO A C 1
ATOM 683 O O . PRO A 1 88 ? 12.524 -4.453 -0.112 1.00 84.06 88 PRO A O 1
ATOM 686 N N . ARG A 1 89 ? 13.847 -3.094 -1.307 1.00 87.81 89 ARG A N 1
ATOM 687 C CA . ARG A 1 89 ? 12.946 -1.931 -1.288 1.00 87.81 89 ARG A CA 1
ATOM 688 C C . ARG A 1 89 ? 11.748 -2.085 -2.231 1.00 87.81 89 ARG A C 1
ATOM 690 O O . ARG A 1 89 ? 10.827 -1.271 -2.157 1.00 87.81 89 ARG A O 1
ATOM 697 N N . ARG A 1 90 ? 11.780 -3.054 -3.154 1.00 90.12 90 ARG A N 1
ATOM 698 C CA . ARG A 1 90 ? 10.740 -3.259 -4.168 1.00 90.12 90 ARG A CA 1
ATOM 699 C C . ARG A 1 90 ? 9.522 -3.927 -3.531 1.00 90.12 90 ARG A C 1
ATOM 701 O O . ARG A 1 90 ? 9.647 -4.981 -2.911 1.00 90.12 90 ARG A O 1
ATOM 708 N N . TRP A 1 91 ? 8.347 -3.337 -3.729 1.00 92.81 91 TRP A N 1
ATOM 709 C CA . TRP A 1 91 ? 7.093 -3.994 -3.386 1.00 92.81 91 TRP A CA 1
ATOM 710 C C . TRP A 1 91 ? 6.860 -5.180 -4.318 1.00 92.81 91 TRP A C 1
ATOM 712 O O . TRP A 1 91 ? 7.000 -5.061 -5.543 1.00 92.81 91 TRP A O 1
ATOM 722 N N . ARG A 1 92 ? 6.519 -6.328 -3.730 1.00 89.12 92 ARG A N 1
ATOM 723 C CA . ARG A 1 92 ? 6.258 -7.577 -4.447 1.00 89.12 92 ARG A CA 1
ATOM 724 C C . ARG A 1 92 ? 4.771 -7.898 -4.375 1.00 89.12 92 ARG A C 1
ATOM 726 O O . ARG A 1 92 ? 4.248 -8.190 -3.306 1.00 89.12 92 ARG A O 1
ATOM 733 N N . TYR A 1 93 ? 4.123 -7.935 -5.536 1.00 85.25 93 TYR A N 1
ATOM 734 C CA . TYR A 1 93 ? 2.705 -8.295 -5.661 1.00 85.25 93 TYR A CA 1
ATOM 735 C C . TYR A 1 93 ? 2.418 -9.781 -5.389 1.00 85.25 93 TYR A C 1
ATOM 737 O O . TYR A 1 93 ? 1.265 -10.174 -5.209 1.00 85.25 93 TYR A O 1
ATOM 745 N N . THR A 1 94 ? 3.463 -10.612 -5.347 1.00 83.12 94 THR A N 1
ATOM 746 C CA . THR A 1 94 ? 3.401 -12.053 -5.079 1.00 83.12 94 THR A CA 1
ATOM 747 C C . THR A 1 94 ? 4.210 -12.402 -3.830 1.00 83.12 94 THR A C 1
ATOM 749 O O . THR A 1 94 ? 5.326 -11.903 -3.666 1.00 83.12 94 THR A O 1
ATOM 752 N N . GLY A 1 95 ? 3.703 -13.314 -2.995 1.00 79.81 95 GLY A N 1
ATOM 753 C CA . GLY A 1 95 ? 4.394 -13.803 -1.796 1.00 79.81 95 GLY A CA 1
ATOM 754 C C . GLY A 1 95 ? 3.813 -13.247 -0.492 1.00 79.81 95 GLY A C 1
ATOM 755 O O . GLY A 1 95 ? 2.597 -13.187 -0.330 1.00 79.81 95 GLY A O 1
ATOM 756 N N . GLN A 1 96 ? 4.683 -12.882 0.456 1.00 73.12 96 GLN A N 1
ATOM 757 C CA . GLN A 1 96 ? 4.304 -12.400 1.792 1.00 73.12 96 GLN A CA 1
ATOM 758 C C . GLN A 1 96 ? 3.717 -10.980 1.732 1.00 73.12 96 GLN A C 1
ATOM 760 O O . GLN A 1 96 ? 4.432 -9.987 1.848 1.00 73.12 96 GLN A O 1
ATOM 765 N N . ARG A 1 97 ? 2.395 -10.898 1.555 1.00 88.19 97 ARG A N 1
ATOM 766 C CA . ARG A 1 97 ? 1.602 -9.661 1.592 1.00 88.19 97 ARG A CA 1
ATOM 767 C C . ARG A 1 97 ? 0.848 -9.575 2.911 1.00 88.19 97 ARG A C 1
ATOM 769 O O . ARG A 1 97 ? -0.346 -9.842 2.976 1.00 88.19 97 ARG A O 1
ATOM 776 N N . THR A 1 98 ? 1.592 -9.275 3.966 1.00 93.25 98 THR A N 1
ATOM 777 C CA . THR A 1 98 ? 1.054 -9.174 5.326 1.00 93.25 98 THR A CA 1
ATOM 778 C C . THR A 1 98 ? 0.972 -7.719 5.768 1.00 93.25 98 THR A C 1
ATOM 780 O O . THR A 1 98 ? 1.688 -6.860 5.238 1.00 93.25 98 THR A O 1
ATOM 783 N N . ALA A 1 99 ? 0.138 -7.443 6.772 1.00 93.94 99 ALA A N 1
ATOM 784 C CA . ALA A 1 99 ? 0.003 -6.098 7.333 1.00 93.94 99 ALA A CA 1
ATOM 785 C C . ALA A 1 99 ? 1.353 -5.479 7.766 1.00 93.94 99 ALA A C 1
ATOM 787 O O . ALA A 1 99 ? 1.627 -4.346 7.364 1.00 93.94 99 ALA A O 1
ATOM 788 N N . PRO A 1 100 ? 2.241 -6.184 8.510 1.00 94.81 100 PRO A N 1
ATOM 789 C CA . PRO A 1 100 ? 3.523 -5.613 8.924 1.00 94.81 100 PRO A CA 1
ATOM 790 C C . PRO A 1 100 ? 4.443 -5.289 7.746 1.00 94.81 100 PRO A C 1
ATOM 792 O O . PRO A 1 100 ? 5.094 -4.246 7.745 1.00 94.81 100 PRO A O 1
ATOM 795 N N . THR A 1 101 ? 4.485 -6.150 6.724 1.00 93.75 101 THR A N 1
ATOM 796 C CA . THR A 1 101 ? 5.315 -5.926 5.533 1.00 93.75 101 THR A CA 1
ATOM 797 C C . THR A 1 101 ? 4.818 -4.726 4.728 1.00 93.75 101 THR A C 1
ATOM 799 O O . THR A 1 101 ? 5.628 -3.893 4.324 1.00 93.75 101 THR A O 1
ATOM 802 N N . ALA A 1 102 ? 3.501 -4.597 4.539 1.00 96.38 102 ALA A N 1
ATOM 803 C CA . ALA A 1 102 ? 2.903 -3.445 3.867 1.00 96.38 102 ALA A CA 1
ATOM 804 C C . ALA A 1 102 ? 3.150 -2.144 4.646 1.00 96.38 102 ALA A C 1
ATOM 806 O O . ALA A 1 102 ? 3.629 -1.168 4.075 1.00 96.38 102 ALA A O 1
ATOM 807 N N . ALA A 1 103 ? 2.909 -2.141 5.961 1.00 96.31 103 ALA A N 1
ATOM 808 C CA . ALA A 1 103 ? 3.138 -0.973 6.809 1.00 96.31 103 ALA A CA 1
ATOM 809 C C . ALA A 1 103 ? 4.608 -0.526 6.803 1.00 96.31 103 ALA A C 1
ATOM 811 O O . ALA A 1 103 ? 4.885 0.662 6.648 1.00 96.31 103 ALA A O 1
ATOM 812 N N . ALA A 1 104 ? 5.554 -1.465 6.919 1.00 94.31 104 ALA A N 1
ATOM 813 C CA . ALA A 1 104 ? 6.981 -1.159 6.854 1.00 94.31 104 ALA A CA 1
ATOM 814 C C . ALA A 1 104 ? 7.374 -0.568 5.493 1.00 94.31 104 ALA A C 1
ATOM 816 O O . ALA A 1 104 ? 8.126 0.405 5.435 1.00 94.31 104 ALA A O 1
ATOM 817 N N . TRP A 1 105 ? 6.835 -1.120 4.402 1.00 94.50 105 TRP A N 1
ATOM 818 C CA . TRP A 1 105 ? 7.094 -0.610 3.060 1.00 94.50 105 TRP A CA 1
ATOM 819 C C . TRP A 1 105 ? 6.542 0.810 2.864 1.00 94.50 105 TRP A C 1
ATOM 821 O O . TRP A 1 105 ? 7.264 1.684 2.384 1.00 94.50 105 TRP A O 1
ATOM 831 N N . LEU A 1 106 ? 5.299 1.067 3.285 1.00 95.56 106 LEU A N 1
ATOM 832 C CA . LEU A 1 106 ? 4.666 2.389 3.216 1.00 95.56 106 LEU A CA 1
ATOM 833 C C . LEU A 1 106 ? 5.408 3.423 4.072 1.00 95.56 106 LEU A C 1
ATOM 835 O O . LEU A 1 106 ? 5.665 4.534 3.612 1.00 95.56 106 LEU A O 1
ATOM 839 N N . LEU A 1 107 ? 5.810 3.051 5.290 1.00 95.06 107 LEU A N 1
ATOM 840 C CA . LEU A 1 107 ? 6.597 3.917 6.166 1.00 95.06 107 LEU A CA 1
ATOM 841 C C . LEU A 1 107 ? 7.942 4.274 5.529 1.00 95.06 107 LEU A C 1
ATOM 843 O O . LEU A 1 107 ? 8.320 5.446 5.524 1.00 95.06 107 LEU A O 1
ATOM 847 N N . ASP A 1 108 ? 8.632 3.297 4.930 1.00 92.69 108 ASP A N 1
ATOM 848 C CA . ASP A 1 108 ? 9.896 3.540 4.235 1.00 92.69 108 ASP A CA 1
ATOM 849 C C . ASP A 1 108 ? 9.740 4.591 3.124 1.00 92.69 108 ASP A C 1
ATOM 851 O O . ASP A 1 108 ? 10.657 5.369 2.883 1.00 92.69 108 ASP A O 1
ATOM 855 N N . ARG A 1 109 ? 8.573 4.692 2.471 1.00 92.56 109 ARG A N 1
ATOM 856 C CA . ARG A 1 109 ? 8.305 5.739 1.463 1.00 92.56 109 ARG A CA 1
ATOM 857 C C . ARG A 1 109 ? 8.197 7.142 2.029 1.00 92.56 109 ARG A C 1
ATOM 859 O O . ARG A 1 109 ? 8.534 8.096 1.332 1.00 92.56 109 ARG A O 1
ATOM 866 N N . LEU A 1 110 ? 7.708 7.275 3.255 1.00 92.56 110 LEU A N 1
ATOM 867 C CA . LEU A 1 110 ? 7.572 8.577 3.893 1.00 92.56 110 LEU A CA 1
ATOM 868 C C . LEU A 1 110 ? 8.923 9.114 4.373 1.00 92.56 110 LEU A C 1
ATOM 870 O O . LEU A 1 110 ? 9.131 10.327 4.320 1.00 92.56 110 LEU A O 1
ATOM 874 N N . VAL A 1 111 ? 9.820 8.223 4.814 1.00 88.50 111 VAL A N 1
ATOM 875 C CA . VAL A 1 111 ? 11.107 8.584 5.438 1.00 88.50 111 VAL A CA 1
ATOM 876 C C . VAL A 1 111 ? 12.301 8.528 4.482 1.00 88.50 111 VAL A C 1
ATOM 878 O O . VAL A 1 111 ? 13.273 9.254 4.679 1.00 88.50 111 VAL A O 1
ATOM 881 N N . SER A 1 112 ? 12.259 7.682 3.448 1.00 80.06 112 SER A N 1
ATOM 882 C CA . SER A 1 112 ? 13.341 7.574 2.467 1.00 80.06 112 SER A CA 1
ATOM 883 C C . SER A 1 112 ? 13.413 8.806 1.565 1.00 80.06 112 SER A C 1
ATOM 885 O O . SER A 1 112 ? 12.396 9.322 1.099 1.00 80.06 112 SER A O 1
ATOM 887 N N . LEU A 1 113 ? 14.638 9.208 1.211 1.00 71.19 113 LEU A N 1
ATOM 888 C CA . LEU A 1 113 ? 14.857 10.200 0.160 1.00 71.19 113 LEU A CA 1
ATOM 889 C C . LEU A 1 113 ? 14.315 9.688 -1.191 1.00 71.19 113 LEU A C 1
ATOM 891 O O . LEU A 1 113 ? 14.505 8.508 -1.520 1.00 71.19 113 LEU A O 1
ATOM 895 N N . PRO A 1 114 ? 13.665 10.557 -1.989 1.00 69.75 114 PRO A N 1
ATOM 896 C CA . PRO A 1 114 ? 13.225 10.203 -3.333 1.00 69.75 114 PRO A CA 1
ATOM 897 C C . PRO A 1 114 ? 14.432 9.861 -4.219 1.00 69.75 114 PRO A C 1
ATOM 899 O O . PRO A 1 114 ? 15.454 10.545 -4.179 1.00 69.75 114 PRO A O 1
ATOM 902 N N . GLY A 1 115 ? 14.315 8.805 -5.030 1.00 71.06 115 GLY A N 1
ATOM 903 C CA . GLY A 1 115 ? 15.344 8.410 -5.995 1.00 71.06 115 GLY A CA 1
ATOM 904 C C . GLY A 1 115 ? 15.489 6.898 -6.190 1.00 71.06 115 GLY A C 1
ATOM 905 O O . GLY A 1 115 ? 15.054 6.084 -5.372 1.00 71.06 115 GLY A O 1
ATOM 906 N N . GLY A 1 116 ? 16.133 6.515 -7.295 1.00 82.00 116 GLY A N 1
ATOM 907 C CA . GLY A 1 116 ? 16.369 5.120 -7.669 1.00 82.00 116 GLY A CA 1
ATOM 908 C C . GLY A 1 116 ? 15.203 4.512 -8.450 1.00 82.00 116 GLY A C 1
ATOM 909 O O . GLY A 1 116 ? 14.807 5.041 -9.482 1.00 82.00 116 GLY A O 1
ATOM 910 N N . ILE A 1 117 ? 14.670 3.387 -7.968 1.00 86.62 117 ILE A N 1
ATOM 911 C CA . ILE A 1 117 ? 13.618 2.594 -8.638 1.00 86.62 117 ILE A CA 1
ATOM 912 C C . ILE A 1 117 ? 12.187 3.127 -8.404 1.00 86.62 117 ILE A C 1
ATOM 914 O O . ILE A 1 117 ? 11.215 2.432 -8.701 1.00 86.62 117 ILE A O 1
ATOM 918 N N . PHE A 1 118 ? 12.050 4.335 -7.846 1.00 91.25 118 PHE A N 1
ATOM 919 C CA . PHE A 1 118 ? 10.767 4.939 -7.485 1.00 91.25 118 PHE A CA 1
ATOM 920 C C . PHE A 1 118 ? 10.668 6.373 -7.999 1.00 91.25 118 PHE A C 1
ATOM 922 O O . PHE A 1 118 ? 11.606 7.161 -7.851 1.00 91.25 118 PHE A O 1
ATOM 929 N N . HIS A 1 119 ? 9.506 6.721 -8.538 1.00 90.25 119 HIS A N 1
ATOM 930 C CA . HIS A 1 119 ? 9.106 8.100 -8.763 1.00 90.25 119 HIS A CA 1
ATOM 931 C C . HIS A 1 119 ? 8.832 8.816 -7.426 1.00 90.25 119 HIS A C 1
ATOM 933 O O . HIS A 1 119 ? 8.540 8.162 -6.418 1.00 90.25 119 HIS A O 1
ATOM 939 N N . PRO A 1 120 ? 8.931 10.158 -7.386 1.00 90.44 120 PRO A N 1
ATOM 940 C CA . PRO A 1 120 ? 8.592 10.928 -6.195 1.00 90.44 120 PRO A CA 1
ATOM 941 C C . PRO A 1 120 ? 7.149 10.680 -5.734 1.00 90.44 120 PRO A C 1
ATOM 943 O O . PRO A 1 120 ? 6.236 10.571 -6.550 1.00 90.44 120 PRO A O 1
ATOM 946 N N . LEU A 1 121 ? 6.931 10.640 -4.416 1.00 92.94 121 LEU A N 1
ATOM 947 C CA . LEU A 1 121 ? 5.580 10.594 -3.855 1.00 92.94 121 LEU A CA 1
ATOM 948 C C . LEU A 1 121 ? 4.863 11.929 -4.078 1.00 92.94 121 LEU A C 1
ATOM 950 O O . LEU A 1 121 ? 5.405 12.990 -3.764 1.00 92.94 121 LEU A O 1
ATOM 954 N N . THR A 1 122 ? 3.616 11.860 -4.539 1.00 93.50 122 THR A N 1
ATOM 955 C CA . THR A 1 122 ? 2.715 13.014 -4.598 1.00 93.50 122 THR A CA 1
ATOM 956 C C . THR A 1 122 ? 2.134 13.314 -3.211 1.00 93.50 122 THR A C 1
ATOM 958 O O . THR A 1 122 ? 2.189 12.484 -2.298 1.00 93.50 122 THR A O 1
ATOM 961 N N . LEU A 1 123 ? 1.535 14.498 -3.044 1.00 94.81 123 LEU A N 1
ATOM 962 C CA . LEU A 1 123 ? 0.770 14.820 -1.832 1.00 94.81 123 LEU A CA 1
ATOM 963 C C . LEU A 1 123 ? -0.428 13.876 -1.644 1.00 94.81 123 LEU A C 1
ATOM 965 O O . LEU A 1 123 ? -0.729 13.503 -0.515 1.00 94.81 123 LEU A O 1
ATOM 969 N N . GLY A 1 124 ? -1.054 13.434 -2.741 1.00 96.62 124 GLY A N 1
ATOM 970 C CA . GLY A 1 124 ? -2.140 12.453 -2.708 1.00 96.62 124 GLY A CA 1
ATOM 971 C C . GLY A 1 124 ? -1.692 11.107 -2.139 1.00 96.62 124 GLY A C 1
ATOM 972 O O . GLY A 1 124 ? -2.367 10.559 -1.272 1.00 96.62 124 GLY A O 1
ATOM 973 N N . HIS A 1 125 ? -0.510 10.614 -2.533 1.00 96.19 125 HIS A N 1
ATOM 974 C CA . HIS A 1 125 ? 0.036 9.371 -1.971 1.00 96.19 125 HIS A CA 1
ATOM 975 C C . HIS A 1 125 ? 0.298 9.507 -0.472 1.00 96.19 125 HIS A C 1
ATOM 977 O O . HIS A 1 125 ? -0.035 8.609 0.291 1.00 96.19 125 HIS A O 1
ATOM 983 N N . ARG A 1 126 ? 0.872 10.637 -0.037 1.00 96.06 126 ARG A N 1
ATOM 984 C CA . ARG A 1 126 ? 1.126 10.892 1.391 1.00 96.06 126 ARG A CA 1
ATOM 985 C C . ARG A 1 126 ? -0.173 10.900 2.194 1.00 96.06 126 ARG A C 1
ATOM 987 O O . ARG A 1 126 ? -0.261 10.177 3.181 1.00 96.06 126 ARG A O 1
ATOM 994 N N . ALA A 1 127 ? -1.188 11.620 1.718 1.00 96.56 127 ALA A N 1
ATOM 995 C CA . ALA A 1 127 ? -2.500 11.666 2.355 1.00 96.56 127 ALA A CA 1
ATOM 996 C C . ALA A 1 127 ? -3.161 10.279 2.430 1.00 96.56 127 ALA A C 1
ATOM 998 O O . ALA A 1 127 ? -3.723 9.927 3.463 1.00 96.56 127 ALA A O 1
ATOM 999 N N . ALA A 1 128 ? -3.049 9.459 1.379 1.00 97.31 128 ALA A N 1
ATOM 1000 C CA . ALA A 1 128 ? -3.568 8.091 1.388 1.00 97.31 128 ALA A CA 1
ATOM 1001 C C . ALA A 1 128 ? -2.874 7.212 2.446 1.00 97.31 128 ALA A C 1
ATOM 1003 O O . ALA A 1 128 ? -3.544 6.474 3.170 1.00 97.31 128 ALA A O 1
ATOM 1004 N N . ILE A 1 129 ? -1.545 7.324 2.580 1.00 97.31 129 ILE A N 1
ATOM 1005 C CA . ILE A 1 129 ? -0.774 6.604 3.608 1.00 97.31 129 ILE A CA 1
ATOM 1006 C C . ILE A 1 129 ? -1.189 7.053 5.014 1.00 97.31 129 ILE A C 1
ATOM 1008 O O . ILE A 1 129 ? -1.415 6.222 5.893 1.00 97.31 129 ILE A O 1
ATOM 1012 N N . GLU A 1 130 ? -1.307 8.360 5.234 1.00 97.12 130 GLU A N 1
ATOM 1013 C CA . GLU A 1 130 ? -1.727 8.923 6.520 1.00 97.12 130 GLU A CA 1
ATOM 1014 C C . GLU A 1 130 ? -3.151 8.488 6.883 1.00 97.12 130 GLU A C 1
ATOM 1016 O O . GLU A 1 130 ? -3.403 8.056 8.009 1.00 97.12 130 GLU A O 1
ATOM 1021 N N . GLN A 1 131 ? -4.072 8.515 5.919 1.00 97.62 131 GLN A N 1
ATOM 1022 C CA . GLN A 1 131 ? -5.457 8.105 6.119 1.00 97.62 131 GLN A CA 1
ATOM 1023 C C . GLN A 1 131 ? -5.577 6.617 6.471 1.00 97.62 131 GLN A C 1
ATOM 1025 O O . GLN A 1 131 ? -6.310 6.273 7.406 1.00 97.62 131 GLN A O 1
ATOM 1030 N N . VAL A 1 132 ? -4.872 5.723 5.763 1.00 98.12 132 VAL A N 1
ATOM 1031 C CA . VAL A 1 132 ? -4.911 4.287 6.087 1.00 98.12 132 VAL A CA 1
ATOM 1032 C C . VAL A 1 132 ? -4.273 4.009 7.447 1.00 98.12 132 VAL A C 1
ATOM 1034 O O . VAL A 1 132 ? -4.797 3.193 8.205 1.00 98.12 132 VAL A O 1
ATOM 1037 N N . ALA A 1 133 ? -3.201 4.724 7.804 1.00 97.00 133 ALA A N 1
ATOM 1038 C CA . ALA A 1 133 ? -2.559 4.599 9.108 1.00 97.00 133 ALA A CA 1
ATOM 1039 C C . ALA A 1 133 ? -3.488 5.048 10.247 1.00 97.00 133 ALA A C 1
ATOM 1041 O O . ALA A 1 133 ? -3.640 4.318 11.227 1.00 97.00 133 ALA A O 1
ATOM 1042 N N . GLN A 1 134 ? -4.157 6.197 10.096 1.00 96.81 134 GLN A N 1
ATOM 1043 C CA . GLN A 1 134 ? -5.118 6.695 11.082 1.00 96.81 134 GLN A CA 1
ATOM 1044 C C . GLN A 1 134 ? -6.299 5.734 11.242 1.00 96.81 134 GLN A C 1
ATOM 1046 O O . GLN A 1 134 ? -6.630 5.337 12.355 1.00 96.81 134 GLN A O 1
ATOM 1051 N N . THR A 1 135 ? -6.881 5.285 10.129 1.00 96.12 135 THR A N 1
ATOM 1052 C CA . THR A 1 135 ? -8.010 4.342 10.144 1.00 96.12 135 THR A CA 1
ATOM 1053 C C . THR A 1 135 ? -7.622 3.019 10.812 1.00 96.12 135 THR A C 1
ATOM 1055 O O . THR A 1 135 ? -8.382 2.468 11.609 1.00 96.12 135 THR A O 1
ATOM 1058 N N . ALA A 1 136 ? -6.423 2.503 10.524 1.00 95.12 136 ALA A N 1
ATOM 1059 C CA . ALA A 1 136 ? -5.918 1.293 11.161 1.00 95.12 136 ALA A CA 1
ATOM 1060 C C . ALA A 1 136 ? -5.708 1.482 12.671 1.00 95.12 136 ALA A C 1
ATOM 1062 O O . ALA A 1 136 ? -6.073 0.596 13.444 1.00 95.12 136 ALA A O 1
ATOM 1063 N N . ALA A 1 137 ? -5.168 2.627 13.099 1.00 93.44 137 ALA A N 1
ATOM 1064 C CA . ALA A 1 137 ? -5.012 2.952 14.513 1.00 93.44 137 ALA A CA 1
ATOM 1065 C C . ALA A 1 1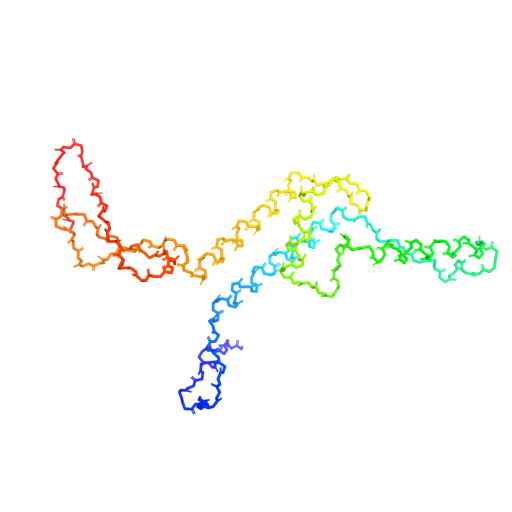37 ? -6.370 2.997 15.232 1.00 93.44 137 ALA A C 1
ATOM 1067 O O . ALA A 1 137 ? -6.540 2.321 16.248 1.00 93.44 137 ALA A O 1
ATOM 1068 N N . ASP A 1 138 ? -7.359 3.686 14.658 1.00 91.25 138 ASP A N 1
ATOM 1069 C CA . ASP A 1 138 ? -8.713 3.787 15.213 1.00 91.25 138 ASP A CA 1
ATOM 1070 C C . ASP A 1 138 ? -9.365 2.402 15.363 1.00 91.25 138 ASP A C 1
ATOM 1072 O O . ASP A 1 138 ? -9.965 2.080 16.393 1.00 91.25 138 ASP A O 1
ATOM 1076 N N . HIS A 1 139 ? -9.204 1.540 14.356 1.00 91.12 139 HIS A N 1
ATOM 1077 C CA . HIS A 1 139 ? -9.688 0.163 14.393 1.00 91.12 139 HIS A CA 1
ATOM 1078 C C . HIS A 1 139 ? -9.013 -0.670 15.492 1.00 91.12 139 HIS A C 1
ATOM 1080 O O . HIS A 1 139 ? -9.702 -1.382 16.229 1.00 91.12 139 HIS A O 1
ATOM 1086 N N . VAL A 1 140 ? -7.689 -0.565 15.651 1.00 91.06 140 VAL A N 1
ATOM 1087 C CA . VAL A 1 140 ? -6.955 -1.250 16.729 1.00 91.06 140 VAL A CA 1
ATOM 1088 C C . VAL A 1 140 ? -7.430 -0.766 18.096 1.00 91.06 140 VAL A C 1
ATOM 1090 O O . VAL A 1 140 ? -7.747 -1.582 18.965 1.00 91.06 140 VAL A O 1
ATOM 1093 N N . GLU A 1 141 ? -7.538 0.547 18.297 1.00 88.31 141 GLU A N 1
ATOM 1094 C CA . GLU A 1 141 ? -8.012 1.121 19.557 1.00 88.31 141 GLU A CA 1
ATOM 1095 C C . GLU A 1 141 ? -9.435 0.671 19.894 1.00 88.31 141 GLU A C 1
ATOM 1097 O O . GLU A 1 141 ? -9.738 0.355 21.053 1.00 88.31 141 GLU A O 1
ATOM 1102 N N . HIS A 1 142 ? -10.309 0.604 18.888 1.00 83.50 142 HIS A N 1
ATOM 1103 C CA . HIS A 1 142 ? -11.680 0.148 19.056 1.00 83.50 142 HIS A CA 1
ATOM 1104 C C . HIS A 1 142 ? -11.755 -1.344 19.403 1.00 83.50 142 HIS A C 1
ATOM 1106 O O . HIS A 1 142 ? -12.455 -1.711 20.351 1.00 83.50 142 HIS A O 1
ATOM 1112 N N . ALA A 1 143 ? -11.019 -2.199 18.686 1.00 86.69 143 ALA A N 1
ATOM 1113 C CA . ALA A 1 143 ? -11.005 -3.647 18.904 1.00 86.69 143 ALA A CA 1
ATOM 1114 C C . ALA A 1 143 ? -10.406 -4.033 20.266 1.00 86.69 143 ALA A C 1
ATOM 1116 O O . ALA A 1 143 ? -10.892 -4.950 20.937 1.00 86.69 143 ALA A O 1
ATOM 1117 N N . LEU A 1 144 ? -9.388 -3.297 20.719 1.00 84.50 144 LEU A N 1
ATOM 1118 C CA . LEU A 1 144 ? -8.785 -3.484 22.038 1.00 84.50 144 LEU A CA 1
ATOM 1119 C C . LEU A 1 144 ? -9.607 -2.855 23.174 1.00 84.50 144 LEU A C 1
ATOM 1121 O O . LEU A 1 144 ? -9.289 -3.070 24.343 1.00 84.50 144 LEU A O 1
ATOM 1125 N N . GLY A 1 145 ? -10.666 -2.100 22.864 1.00 76.12 145 GLY A N 1
ATOM 1126 C CA . GLY A 1 145 ? -11.454 -1.380 23.868 1.00 76.12 145 GLY A CA 1
ATOM 1127 C C . GLY A 1 145 ? -10.661 -0.275 24.578 1.00 76.12 145 GLY A C 1
ATOM 1128 O O . GLY A 1 145 ? -10.999 0.108 25.698 1.00 76.12 145 GLY A O 1
ATOM 1129 N N . LEU A 1 146 ? -9.590 0.214 23.944 1.00 68.62 146 LEU A N 1
ATOM 1130 C CA . LEU A 1 146 ? -8.774 1.331 24.425 1.00 68.62 146 LEU A CA 1
ATOM 1131 C C . LEU A 1 146 ? -9.433 2.677 24.118 1.00 68.62 146 LEU A C 1
ATOM 1133 O O . LEU A 1 146 ? -9.237 3.638 24.866 1.00 68.62 146 LEU A O 1
ATOM 1137 N N . ALA A 1 147 ? -10.257 2.726 23.069 1.00 59.56 147 ALA A N 1
ATOM 1138 C CA . ALA A 1 147 ? -11.070 3.886 22.752 1.00 59.56 147 ALA A CA 1
ATOM 1139 C C . ALA A 1 147 ? -11.966 4.250 23.948 1.00 59.56 147 ALA A C 1
ATOM 1141 O O . ALA A 1 147 ? -12.716 3.415 24.466 1.00 59.56 147 ALA A O 1
ATOM 1142 N N . ARG A 1 148 ? -11.896 5.512 24.392 1.00 58.31 148 ARG A N 1
ATOM 1143 C CA . ARG A 1 148 ? -12.707 6.027 25.505 1.00 58.31 148 ARG A CA 1
ATOM 1144 C C . ARG A 1 148 ? -14.184 5.959 25.126 1.00 58.31 148 ARG A C 1
ATOM 1146 O O . ARG A 1 148 ? -14.677 6.806 24.388 1.00 58.31 148 ARG A O 1
ATOM 1153 N N . ARG A 1 149 ? -14.911 4.982 25.659 1.00 58.50 149 ARG A N 1
ATOM 1154 C CA . ARG A 1 149 ? -16.366 4.890 25.533 1.00 58.50 149 ARG A CA 1
ATOM 1155 C C . ARG A 1 149 ? -16.994 5.620 26.706 1.00 58.50 149 ARG A C 1
ATOM 1157 O O . ARG A 1 149 ? -16.776 5.242 27.851 1.00 58.50 149 ARG A O 1
ATOM 1164 N N . ALA A 1 150 ? -17.744 6.677 26.425 1.00 59.59 150 ALA A N 1
ATOM 1165 C CA . ALA A 1 150 ? -18.615 7.313 27.400 1.00 59.59 150 ALA A CA 1
ATOM 1166 C C . ALA A 1 150 ? -20.043 6.831 27.118 1.00 59.59 150 ALA A C 1
ATOM 1168 O O . ALA A 1 150 ? -20.615 7.202 26.099 1.00 59.59 150 ALA A O 1
ATOM 1169 N N . VAL A 1 151 ? -20.588 5.974 27.978 1.00 66.56 151 VAL A N 1
ATOM 1170 C CA . VAL A 1 151 ? -21.965 5.474 27.853 1.00 66.56 151 VAL A CA 1
ATOM 1171 C C . VAL A 1 151 ? -22.815 6.154 28.917 1.00 66.56 151 VAL A C 1
ATOM 1173 O O . VAL A 1 151 ? -22.449 6.147 30.091 1.00 66.56 151 VAL A O 1
ATOM 1176 N N . GLU A 1 152 ? -23.924 6.768 28.520 1.00 68.25 152 GLU A N 1
ATOM 1177 C CA . GLU A 1 152 ? -24.934 7.247 29.465 1.00 68.25 152 GLU A CA 1
ATOM 1178 C C . GLU A 1 152 ? -25.517 6.056 30.235 1.00 68.25 152 GLU A C 1
ATOM 1180 O O . GLU A 1 152 ? -25.834 5.031 29.638 1.00 68.25 152 GLU A O 1
ATOM 1185 N N . ILE A 1 153 ? -25.629 6.165 31.562 1.00 71.06 153 ILE A N 1
ATOM 1186 C CA . ILE A 1 153 ? -26.280 5.142 32.387 1.00 71.06 153 ILE A CA 1
ATOM 1187 C C . ILE A 1 153 ? -27.777 5.482 32.476 1.00 71.06 153 ILE A C 1
ATOM 1189 O O . ILE A 1 153 ? -28.140 6.372 33.253 1.00 71.06 153 ILE A O 1
ATOM 1193 N N . PRO A 1 154 ? -28.663 4.796 31.727 1.00 67.38 154 PRO A N 1
ATOM 1194 C CA . PRO A 1 154 ? -30.095 5.048 31.811 1.00 67.38 154 PRO A CA 1
ATOM 1195 C C . PRO A 1 154 ? -30.634 4.673 33.199 1.00 67.38 154 PRO A C 1
ATOM 1197 O O . PRO A 1 154 ? -30.203 3.698 33.815 1.00 67.38 154 PRO A O 1
ATOM 1200 N N . GLY A 1 155 ? -31.583 5.463 33.708 1.00 66.75 155 GLY A N 1
ATOM 1201 C CA . GLY A 1 155 ? -32.284 5.181 34.967 1.00 66.75 155 GLY A CA 1
ATOM 1202 C C . GLY A 1 155 ? -31.557 5.592 36.255 1.00 66.75 155 GLY A C 1
ATOM 1203 O O . GLY A 1 155 ? -32.092 5.368 37.338 1.00 66.75 155 GLY A O 1
ATOM 1204 N N . ARG A 1 156 ? -30.373 6.223 36.181 1.00 66.06 156 ARG A N 1
ATOM 1205 C CA . ARG A 1 156 ? -29.718 6.849 37.348 1.00 66.06 156 ARG A CA 1
ATOM 1206 C C . ARG A 1 156 ? -29.421 8.332 37.106 1.00 66.06 156 ARG A C 1
ATOM 1208 O O . ARG A 1 156 ? -28.361 8.655 36.566 1.00 66.06 156 ARG A O 1
ATOM 1215 N N . PRO A 1 157 ? -30.304 9.248 37.538 1.00 65.12 157 PRO A N 1
ATOM 1216 C CA . PRO A 1 157 ? -29.979 10.667 37.533 1.00 65.12 157 PRO A CA 1
ATOM 1217 C C . PRO A 1 157 ? -28.856 10.953 38.540 1.00 65.12 157 PRO A C 1
ATOM 1219 O O . PRO A 1 157 ? -28.817 10.392 39.637 1.00 65.12 157 PRO A O 1
ATOM 1222 N N . CYS A 1 158 ? -27.922 11.834 38.182 1.00 63.94 158 CYS A N 1
ATOM 1223 C CA . CYS A 1 158 ? -26.956 12.353 39.146 1.00 63.94 158 CYS A CA 1
ATOM 1224 C C . CYS A 1 158 ? -27.683 13.226 40.183 1.00 63.94 158 CYS A C 1
ATOM 1226 O O . CYS A 1 158 ? -28.641 13.915 39.841 1.00 63.94 158 CYS A O 1
ATOM 1228 N N . ALA A 1 159 ? -27.186 13.292 41.421 1.00 71.75 159 ALA A N 1
ATOM 1229 C CA . ALA A 1 159 ? -27.747 14.159 42.464 1.00 71.75 159 ALA A CA 1
ATOM 1230 C C . ALA A 1 159 ? -27.803 15.652 42.063 1.00 71.75 159 ALA A C 1
ATOM 1232 O O . ALA A 1 159 ? -28.626 16.404 42.573 1.00 71.75 159 ALA A O 1
ATOM 1233 N N . CYS A 1 160 ? -26.965 16.090 41.114 1.00 70.62 160 CYS A N 1
ATOM 1234 C CA . CYS A 1 160 ? -27.003 17.449 40.570 1.00 70.62 160 CYS A CA 1
ATOM 1235 C C . CYS A 1 160 ? -28.018 17.647 39.425 1.00 70.62 160 CYS A C 1
ATOM 1237 O O . CYS A 1 160 ? -28.148 18.768 38.929 1.00 70.62 160 CYS A O 1
ATOM 1239 N N . GLY A 1 161 ? -28.732 16.600 38.997 1.00 68.81 161 GLY A N 1
ATOM 1240 C CA . GLY A 1 161 ? -29.662 16.595 37.860 1.00 68.81 161 GLY A CA 1
ATOM 1241 C C . GLY A 1 161 ? -29.000 16.457 36.483 1.00 68.81 161 GLY A C 1
ATOM 1242 O O . GLY A 1 161 ? -29.649 16.710 35.475 1.00 68.81 161 GLY A O 1
ATOM 1243 N N . GLY A 1 162 ? -27.713 16.106 36.432 1.00 69.75 162 GLY A N 1
ATOM 1244 C CA . GLY A 1 162 ? -27.012 15.771 35.190 1.00 69.75 162 GLY A CA 1
ATOM 1245 C C . GLY A 1 162 ? -27.102 14.285 34.837 1.00 69.75 162 GLY A C 1
ATOM 1246 O O . GLY A 1 162 ? -27.382 13.437 35.690 1.00 69.75 162 GLY A O 1
ATOM 1247 N N . THR A 1 163 ? -26.791 13.969 33.584 1.00 69.00 163 THR A N 1
ATOM 1248 C CA . THR A 1 163 ? -26.636 12.592 33.109 1.00 69.00 163 THR A CA 1
ATOM 1249 C C . THR A 1 163 ? -25.325 11.996 33.625 1.00 69.00 163 THR A C 1
ATOM 1251 O O . THR A 1 163 ? -24.255 12.605 33.492 1.00 69.00 163 THR A O 1
ATOM 1254 N N . LEU A 1 164 ? -25.392 10.792 34.203 1.00 66.62 164 LEU A N 1
ATOM 1255 C CA . LEU A 1 164 ? -24.206 10.021 34.572 1.00 66.62 164 LEU A CA 1
ATOM 1256 C C . LEU A 1 164 ? -23.603 9.359 33.331 1.00 66.62 164 LEU A C 1
ATOM 1258 O O . LEU A 1 164 ? -24.237 8.518 32.697 1.00 66.62 164 LEU A O 1
ATOM 1262 N N . MET A 1 165 ? -22.354 9.710 33.024 1.00 63.00 165 MET A N 1
ATOM 1263 C CA . MET A 1 165 ? -21.578 9.080 31.958 1.00 63.00 165 MET A CA 1
ATOM 1264 C C . MET A 1 165 ? -20.601 8.063 32.565 1.00 63.00 165 MET A C 1
ATOM 1266 O O . MET A 1 165 ? -19.771 8.404 33.417 1.00 63.00 165 MET A O 1
ATOM 1270 N N . LEU A 1 166 ? -20.677 6.813 32.110 1.00 64.12 166 LEU A N 1
ATOM 1271 C CA . LEU A 1 166 ? -19.695 5.767 32.373 1.00 64.12 166 LEU A CA 1
ATOM 1272 C C . LEU A 1 166 ? -18.558 5.883 31.360 1.00 64.12 166 LEU A C 1
ATOM 1274 O O . LEU A 1 166 ? -18.762 5.622 30.179 1.00 64.12 166 LEU A O 1
ATOM 1278 N N . HIS A 1 167 ? -17.358 6.228 31.820 1.00 61.34 167 HIS A N 1
ATOM 1279 C CA . HIS A 1 167 ? -16.161 6.222 30.982 1.00 61.34 167 HIS A CA 1
ATOM 1280 C C . HIS A 1 167 ? -15.434 4.871 31.090 1.00 61.34 167 HIS A C 1
ATOM 1282 O O . HIS A 1 167 ? -14.814 4.581 32.113 1.00 61.34 167 HIS A O 1
ATOM 1288 N N . GLY A 1 168 ? -15.496 4.058 30.035 1.00 57.00 168 GLY A N 1
ATOM 1289 C CA . GLY A 1 168 ? -14.659 2.874 29.829 1.00 57.00 168 GLY A CA 1
ATOM 1290 C C . GLY A 1 168 ? -13.496 3.189 28.884 1.00 57.00 168 GLY A C 1
ATOM 1291 O O . GLY A 1 168 ? -13.683 3.912 27.912 1.00 57.00 168 GLY A O 1
ATOM 1292 N N . GLY A 1 169 ? -12.298 2.680 29.173 1.00 49.56 169 GLY A N 1
ATOM 1293 C CA . GLY A 1 169 ? -11.099 2.887 28.347 1.00 49.56 169 GLY A CA 1
ATOM 1294 C C . GLY A 1 169 ? -9.951 3.540 29.119 1.00 49.56 169 GLY A C 1
ATOM 1295 O O . GLY A 1 169 ? -9.752 4.753 29.061 1.00 49.56 169 GLY A O 1
ATOM 1296 N N . ARG A 1 170 ? -9.207 2.719 29.873 1.00 43.62 170 ARG A N 1
ATOM 1297 C CA . ARG A 1 170 ? -7.797 2.936 30.240 1.00 43.62 170 ARG A CA 1
ATOM 1298 C C . ARG A 1 170 ? -7.243 1.619 30.783 1.00 43.62 170 ARG A C 1
ATOM 1300 O O . ARG A 1 170 ? -7.550 1.258 31.916 1.00 43.62 170 ARG A O 1
ATOM 1307 N N . VAL A 1 171 ? -6.433 0.902 30.004 1.00 39.53 171 VAL A N 1
ATOM 1308 C CA . VAL A 1 171 ? -5.586 -0.149 30.582 1.00 39.53 171 VAL A CA 1
ATOM 1309 C C . VAL A 1 171 ? -4.464 0.574 31.310 1.00 39.53 171 VAL A C 1
ATOM 1311 O O . VAL A 1 171 ? -3.578 1.167 30.705 1.00 39.53 171 VAL A O 1
ATOM 1314 N N . VAL A 1 172 ? -4.551 0.591 32.631 1.00 38.28 172 VAL A N 1
ATOM 1315 C CA . VAL A 1 172 ? -3.401 0.825 33.495 1.00 38.28 172 VAL A CA 1
ATOM 1316 C C . VAL A 1 172 ? -3.241 -0.490 34.220 1.00 38.28 172 VAL A C 1
ATOM 1318 O O . VAL A 1 172 ? -4.184 -0.938 34.875 1.00 38.28 172 VAL A O 1
ATOM 1321 N N . ALA A 1 173 ? -2.086 -1.130 34.062 1.00 34.28 173 ALA A N 1
ATOM 1322 C CA . ALA A 1 173 ? -1.683 -2.185 34.975 1.00 34.28 173 ALA A CA 1
ATOM 1323 C C . ALA A 1 173 ? -1.903 -1.663 36.408 1.00 34.28 173 ALA A C 1
ATOM 1325 O O . ALA A 1 173 ? -1.533 -0.528 36.706 1.00 34.28 173 ALA A O 1
ATOM 1326 N N . HIS A 1 174 ? -2.556 -2.468 37.244 1.00 34.06 174 HIS A N 1
ATOM 1327 C CA . HIS A 1 174 ? -3.139 -2.138 38.555 1.00 34.06 174 HIS A CA 1
ATOM 1328 C C . HIS A 1 174 ? -4.572 -1.584 38.502 1.00 34.06 174 HIS A C 1
ATOM 1330 O O . HIS A 1 174 ? -4.833 -0.410 38.232 1.00 34.06 174 HIS A O 1
ATOM 1336 N N . GLY A 1 175 ? -5.509 -2.488 38.810 1.00 39.06 175 GLY A N 1
ATOM 1337 C CA . GLY A 1 175 ? -6.945 -2.255 38.835 1.00 39.06 175 GLY A CA 1
ATOM 1338 C C . GLY A 1 175 ? -7.338 -0.984 39.582 1.00 39.06 175 GLY A C 1
ATOM 1339 O O . GLY A 1 175 ? -6.973 -0.767 40.737 1.00 39.06 175 GLY A O 1
ATOM 1340 N N . ARG A 1 176 ? -8.135 -0.150 38.913 1.00 41.56 176 ARG A N 1
ATOM 1341 C CA . ARG A 1 176 ? -8.894 0.925 39.547 1.00 41.56 176 ARG A CA 1
ATOM 1342 C C . ARG A 1 176 ? -10.276 1.055 38.922 1.00 41.56 176 ARG A C 1
ATOM 1344 O O . ARG A 1 176 ? -10.468 0.879 37.724 1.00 41.56 176 ARG A O 1
ATOM 1351 N N . ILE A 1 177 ? -11.200 1.385 39.813 1.00 44.19 177 ILE A N 1
ATOM 1352 C CA . ILE A 1 177 ? -12.645 1.535 39.660 1.00 44.19 177 ILE A CA 1
ATOM 1353 C C . ILE A 1 177 ? -12.973 2.554 38.545 1.00 44.19 177 ILE A C 1
ATOM 1355 O O . ILE A 1 177 ? -12.291 3.583 38.455 1.00 44.19 177 ILE A O 1
ATOM 1359 N N . PRO A 1 178 ? -14.004 2.313 37.708 1.00 49.12 178 PRO A N 1
ATOM 1360 C CA . PRO A 1 178 ? -14.466 3.276 36.708 1.00 49.12 178 PRO A CA 1
ATOM 1361 C C . PRO A 1 178 ? -14.769 4.644 37.339 1.00 49.12 178 PRO A C 1
ATOM 1363 O O . PRO A 1 178 ? -15.379 4.737 38.404 1.00 49.12 178 PRO A O 1
ATOM 1366 N N . ARG A 1 179 ? -14.348 5.728 36.676 1.00 51.19 179 ARG A N 1
ATOM 1367 C CA . ARG A 1 179 ? -14.643 7.102 37.112 1.00 51.19 179 ARG A CA 1
ATOM 1368 C C . ARG A 1 179 ? -15.947 7.576 36.477 1.00 51.19 179 ARG A C 1
ATOM 1370 O O . ARG A 1 179 ? -16.019 7.716 35.260 1.00 51.19 179 ARG A O 1
ATOM 1377 N N . MET A 1 180 ? -16.943 7.875 37.305 1.00 46.50 180 MET A N 1
ATOM 1378 C CA . MET A 1 180 ? -18.158 8.568 36.875 1.00 46.50 180 MET A CA 1
ATOM 1379 C C . MET A 1 180 ? -17.874 10.068 36.753 1.00 46.50 180 MET A C 1
ATOM 1381 O O . MET A 1 180 ? -17.257 10.662 37.639 1.00 46.50 180 MET A O 1
ATOM 1385 N N . ARG A 1 181 ? -18.326 10.690 35.664 1.00 53.28 181 ARG A N 1
ATOM 1386 C CA . ARG A 1 181 ? -18.412 12.152 35.549 1.00 53.28 181 ARG A CA 1
ATOM 1387 C C . ARG A 1 181 ? -19.833 12.529 35.155 1.00 53.28 181 ARG A C 1
ATOM 1389 O O . ARG A 1 181 ? -20.447 11.864 34.325 1.00 53.28 181 ARG A O 1
ATOM 1396 N N . ALA A 1 182 ? -20.344 13.594 35.760 1.00 47.53 182 ALA A N 1
ATOM 1397 C CA . ALA A 1 182 ? -21.609 14.192 35.363 1.00 47.53 182 ALA A CA 1
ATOM 1398 C C . ALA A 1 182 ? -21.352 15.213 34.250 1.00 47.53 182 ALA A C 1
ATOM 1400 O O . ALA A 1 182 ? -20.463 16.059 34.378 1.00 47.53 182 ALA A O 1
ATOM 1401 N N . ARG A 1 183 ? -22.135 15.150 33.171 1.00 50.97 183 ARG A N 1
ATOM 1402 C CA . ARG A 1 183 ? -22.229 16.254 32.211 1.00 50.97 183 ARG A CA 1
ATOM 1403 C C . ARG A 1 183 ? -23.306 17.223 32.722 1.00 50.97 183 ARG A C 1
ATOM 1405 O O . ARG A 1 183 ? -24.421 16.768 32.984 1.00 50.97 183 ARG A O 1
ATOM 1412 N N . PRO A 1 184 ? -23.005 18.520 32.913 1.00 49.94 184 PRO A N 1
ATOM 1413 C CA . PRO A 1 184 ? -24.021 19.482 33.325 1.00 49.94 184 PRO A CA 1
ATOM 1414 C C . PRO A 1 184 ? -25.074 19.636 32.220 1.00 49.94 184 PRO A C 1
ATOM 1416 O O . PRO A 1 184 ? -24.740 19.616 31.032 1.00 49.94 184 PRO A O 1
ATOM 1419 N N . ALA A 1 185 ? -26.342 19.766 32.615 1.00 51.31 185 ALA A N 1
ATOM 1420 C CA . ALA A 1 185 ? -27.433 20.058 31.690 1.00 51.31 185 ALA A CA 1
ATOM 1421 C C . ALA A 1 185 ? -27.180 21.403 30.976 1.00 51.31 185 ALA A C 1
ATOM 1423 O O . ALA A 1 185 ? -26.589 22.302 31.585 1.00 51.31 185 ALA A O 1
ATOM 1424 N N . PRO A 1 186 ? -27.609 21.572 29.712 1.00 45.97 186 PRO A N 1
ATOM 1425 C CA . PRO A 1 186 ? -27.584 22.882 29.076 1.00 45.97 186 PRO A CA 1
ATOM 1426 C C . PRO A 1 186 ? -28.437 23.850 29.906 1.00 45.97 186 PRO A C 1
ATOM 1428 O O . PRO A 1 186 ? -29.625 23.620 30.133 1.00 45.97 186 PRO A O 1
ATOM 1431 N N . PHE A 1 187 ? -27.816 24.918 30.402 1.00 46.44 187 PHE A N 1
ATOM 1432 C CA . PHE A 1 187 ? -28.533 26.000 31.061 1.00 46.44 187 PHE A CA 1
ATOM 1433 C C . PHE A 1 187 ? -29.314 26.781 30.000 1.00 46.44 187 PHE A C 1
ATOM 1435 O O . PHE A 1 187 ? -28.732 27.267 29.032 1.00 46.44 187 PHE A O 1
ATOM 1442 N N . GLY A 1 188 ? -30.631 26.906 30.177 1.00 47.41 188 GLY A N 1
ATOM 1443 C CA . GLY A 1 188 ? -31.415 27.892 29.436 1.00 47.41 188 GLY A CA 1
ATOM 1444 C C . GLY A 1 188 ? -31.0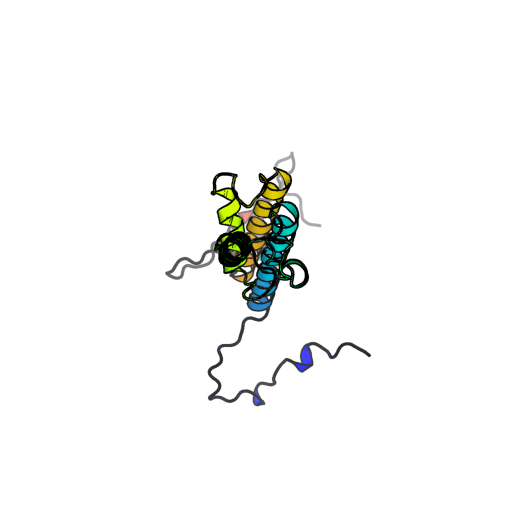14 29.322 29.838 1.00 47.41 188 GLY A C 1
ATOM 1445 O O . GLY A 1 188 ? -30.480 29.517 30.935 1.00 47.41 188 GLY A O 1
ATOM 1446 N N . PRO A 1 189 ? -31.305 30.339 29.005 1.00 46.09 189 PRO A N 1
ATOM 1447 C CA . PRO A 1 189 ? -30.873 31.731 29.209 1.00 46.09 189 PRO A CA 1
ATOM 1448 C C . PRO A 1 189 ? -31.404 32.395 30.497 1.00 46.09 189 PRO A C 1
ATOM 1450 O O . PRO A 1 189 ? -31.004 33.505 30.825 1.00 46.09 189 PRO A O 1
ATOM 1453 N N . SER A 1 190 ? -32.287 31.729 31.246 1.00 52.28 190 SER A N 1
ATOM 1454 C CA . SER A 1 190 ? -32.918 32.227 32.473 1.00 52.28 190 SER A CA 1
ATOM 1455 C C . SER A 1 190 ? -32.420 31.564 33.766 1.00 52.28 190 SER A C 1
ATOM 1457 O O . SER A 1 190 ? -32.984 31.815 34.831 1.00 52.28 190 SER A O 1
ATOM 1459 N N . GLY A 1 191 ? -31.406 30.689 33.712 1.00 48.34 191 GLY A N 1
ATOM 1460 C CA . GLY A 1 191 ? -30.836 30.044 34.906 1.00 48.34 191 GLY A CA 1
ATOM 1461 C C . GLY A 1 191 ? -31.788 29.100 35.662 1.00 48.34 191 GLY A C 1
ATOM 1462 O O . GLY A 1 191 ? -31.431 28.595 36.726 1.00 48.34 191 GLY A O 1
ATOM 1463 N N . ARG A 1 192 ? -32.989 28.828 35.132 1.00 42.28 192 ARG A N 1
ATOM 1464 C CA . ARG A 1 192 ? -33.945 27.867 35.701 1.00 42.28 192 ARG A CA 1
ATOM 1465 C C . ARG A 1 192 ? -33.890 26.541 34.947 1.00 42.28 192 ARG A C 1
ATOM 1467 O O . ARG A 1 192 ? -33.792 26.514 33.722 1.00 42.28 192 ARG A O 1
ATOM 1474 N N . ARG A 1 193 ? -33.960 25.438 35.701 1.00 39.66 193 ARG A N 1
ATOM 1475 C CA . ARG A 1 193 ? -34.074 24.077 35.159 1.00 39.66 193 ARG A CA 1
ATOM 1476 C C . ARG A 1 193 ? -35.396 23.957 34.398 1.00 39.66 193 ARG A C 1
ATOM 1478 O O . ARG A 1 193 ? -36.446 24.242 34.970 1.00 39.66 193 ARG A O 1
ATOM 1485 N N . LEU A 1 194 ? -35.334 23.535 33.139 1.00 46.72 194 LEU A N 1
ATOM 1486 C CA . LEU A 1 194 ? -36.519 23.110 32.398 1.00 46.72 194 LEU A CA 1
ATOM 1487 C C . LEU A 1 194 ? -36.986 21.751 32.948 1.00 46.72 194 LEU A C 1
ATOM 1489 O O . LEU A 1 194 ? -36.137 20.881 33.174 1.00 46.72 194 LEU A O 1
ATOM 1493 N N . PRO A 1 195 ? -38.290 21.563 33.205 1.00 44.28 195 PRO A N 1
ATOM 1494 C CA . PRO A 1 195 ? -38.831 20.259 33.565 1.00 44.28 195 PRO A CA 1
ATOM 1495 C C . PRO A 1 195 ? -38.773 19.295 32.362 1.00 44.28 195 PRO A C 1
ATOM 1497 O O . PRO A 1 195 ? -38.798 19.755 31.217 1.00 44.28 195 PRO A O 1
ATOM 1500 N N . PRO A 1 196 ? -38.655 17.977 32.607 1.00 53.44 196 PRO A N 1
ATOM 1501 C CA . PRO A 1 196 ? -38.624 16.973 31.544 1.00 53.44 196 PRO A CA 1
ATOM 1502 C C . PRO A 1 196 ? -39.980 16.876 30.810 1.00 53.44 196 PRO A C 1
ATOM 1504 O O . PRO A 1 196 ? -40.994 17.252 31.404 1.00 53.44 196 PRO A O 1
ATOM 1507 N N . PRO A 1 197 ? -39.996 16.397 29.548 1.00 52.78 197 PRO A N 1
ATOM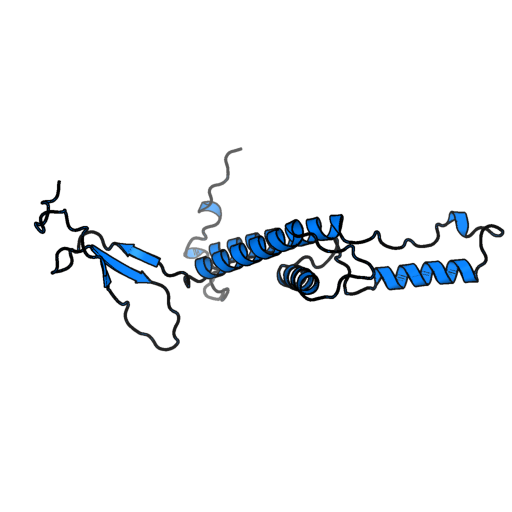 1508 C CA . PRO A 1 197 ? -41.229 16.073 28.828 1.00 52.78 197 PRO A CA 1
ATOM 1509 C C . PRO A 1 197 ? -41.985 14.898 29.462 1.00 52.78 197 PRO A C 1
ATOM 1511 O O . PRO A 1 197 ? -41.319 14.004 30.039 1.00 52.78 197 PRO A O 1
#

Secondary structure (DSSP, 8-state):
-PPPPGGGG---GGG--TT---PPP-HHHHHHHHHHHHHHHHHHHHHHHHHBPPPPPPPPGGGGSTTTS-HHHHHHHHHHHHHHHH-TTS--SSS---HHHHHHHHHHHHHSPS-SSBPPPPHHHHHHHHHHHHHHHHHHHHHTT-S-EEEEEEEEE-TTSPEEEEEE----SS--PPPEEEEPPPPPTTSPPPPP-